Protein AF-A0ABD5XLX0-F1 (afdb_monomer_lite)

Organism: NCBI:txid3031998

Sequence (195 aa):
MTGVTGDERRRHRRTPDRSVGVSVPEDHVGAFVAQAFEDPERSTTWTEVVSEVVAAEARDAWDALSPAEQVQELLAVADDYDERAVEALEAVPLDGVEPTDEVDDLFEEATRCRRNADRIRDGVAAAYTEDRIEADRLADAVEAYGFDTGTVAEREDLVEAVTEAYDYDVRPYGGVLMEADDSDADAAAAGGDPW

Secondary structure (DSSP, 8-state):
-------------------------GGGHHHHHHHHH--TT----HHHHHHHHS-GGGHHHHHTS-HHHHHHHHHHHHHHHHHHHHHHHHTS-SS-SS--HHHHHHHHHHHHHHHHHHHHHHHHHHHHHTTSS-HHHHHHHHHHHT--HHHHHHHHHHHHHHHHHHT---PPTT---------------------

Structure (mmCIF, N/CA/C/O backbone):
data_AF-A0ABD5XLX0-F1
#
_entry.id   AF-A0ABD5XLX0-F1
#
loop_
_atom_site.group_PDB
_atom_site.id
_atom_site.type_symbol
_atom_site.label_atom_id
_atom_site.label_alt_id
_atom_site.label_comp_id
_atom_site.label_asym_id
_atom_site.label_entity_id
_atom_site.label_seq_id
_atom_site.pdbx_PDB_ins_code
_atom_site.Cartn_x
_atom_site.Cartn_y
_atom_site.Cartn_z
_atom_site.occupancy
_atom_site.B_iso_or_equiv
_atom_site.auth_seq_id
_atom_site.auth_comp_id
_atom_site.auth_asym_id
_atom_site.auth_atom_id
_atom_site.pdbx_PDB_model_num
ATOM 1 N N . MET A 1 1 ? 41.178 -52.954 -19.542 1.00 38.12 1 MET A N 1
ATOM 2 C CA . MET A 1 1 ? 41.066 -51.662 -20.248 1.00 38.12 1 MET A CA 1
ATOM 3 C C . MET A 1 1 ? 39.602 -51.258 -20.199 1.00 38.12 1 MET A C 1
ATOM 5 O O . MET A 1 1 ? 38.802 -51.979 -20.771 1.00 38.12 1 MET A O 1
ATOM 9 N N . THR A 1 2 ? 39.207 -50.483 -19.181 1.00 41.19 2 THR A N 1
ATOM 10 C CA . THR A 1 2 ? 38.916 -49.024 -19.251 1.00 41.19 2 THR A CA 1
ATOM 11 C C . THR A 1 2 ? 37.714 -48.724 -20.168 1.00 41.19 2 THR A C 1
ATOM 13 O O . THR A 1 2 ? 37.761 -49.081 -21.332 1.00 41.19 2 THR A O 1
ATOM 16 N N . GLY A 1 3 ? 36.613 -48.103 -19.733 1.00 36.41 3 GLY A N 1
ATOM 17 C CA . GLY A 1 3 ? 36.432 -47.230 -18.575 1.00 36.41 3 GLY A CA 1
ATOM 18 C C . GLY A 1 3 ? 34.987 -47.097 -18.076 1.00 36.41 3 GLY A C 1
ATOM 19 O O . GLY A 1 3 ? 34.040 -47.639 -18.636 1.00 36.41 3 GLY A O 1
ATOM 20 N N . VAL A 1 4 ? 34.904 -46.379 -16.960 1.00 45.38 4 VAL A N 1
ATOM 21 C CA . VAL A 1 4 ? 33.729 -45.954 -16.194 1.00 45.38 4 VAL A CA 1
ATOM 22 C C . VAL A 1 4 ? 33.329 -44.549 -16.643 1.00 45.38 4 VAL A C 1
ATOM 24 O O . VAL A 1 4 ? 34.210 -43.697 -16.724 1.00 45.38 4 VAL A O 1
ATOM 27 N N . THR A 1 5 ? 32.035 -44.294 -16.864 1.00 43.34 5 THR A N 1
ATOM 28 C CA . THR A 1 5 ? 31.285 -43.023 -16.633 1.00 43.34 5 THR A CA 1
ATOM 29 C C . THR A 1 5 ? 29.831 -43.293 -17.069 1.00 43.34 5 THR A C 1
ATOM 31 O O . THR A 1 5 ? 29.632 -43.865 -18.129 1.00 43.34 5 THR A O 1
ATOM 34 N N . GLY A 1 6 ? 28.748 -43.059 -16.325 1.00 36.00 6 GLY A N 1
ATOM 35 C CA . GLY A 1 6 ? 28.471 -42.103 -15.259 1.00 36.00 6 GLY A CA 1
ATOM 36 C C . GLY A 1 6 ? 27.482 -41.068 -15.803 1.00 36.00 6 GLY A C 1
ATOM 37 O O . GLY A 1 6 ? 27.929 -40.192 -16.523 1.00 36.00 6 GLY A O 1
ATOM 38 N N . ASP A 1 7 ? 26.182 -41.183 -15.495 1.00 39.00 7 ASP A N 1
ATOM 39 C CA . ASP A 1 7 ? 25.232 -40.050 -15.475 1.00 39.00 7 ASP A CA 1
ATOM 40 C C . ASP A 1 7 ? 23.924 -40.469 -14.763 1.00 39.00 7 ASP A C 1
ATOM 42 O O . ASP A 1 7 ? 22.896 -40.768 -15.367 1.00 39.00 7 ASP A O 1
ATOM 46 N N . GLU A 1 8 ? 23.974 -40.534 -13.431 1.00 42.19 8 GLU A N 1
ATOM 47 C CA . GLU A 1 8 ? 22.783 -40.399 -12.590 1.00 42.19 8 GLU A CA 1
ATOM 48 C C . GLU A 1 8 ? 22.431 -38.908 -12.515 1.00 42.19 8 GLU A C 1
ATOM 50 O O . GLU A 1 8 ? 22.803 -38.208 -11.567 1.00 42.19 8 GLU A O 1
ATOM 55 N N . ARG A 1 9 ? 21.700 -38.384 -13.505 1.00 46.56 9 ARG A N 1
ATOM 56 C CA . ARG A 1 9 ? 21.052 -37.074 -13.359 1.00 46.56 9 ARG A CA 1
ATOM 57 C C . ARG A 1 9 ? 19.797 -37.199 -12.515 1.00 46.56 9 ARG A C 1
ATOM 59 O O . ARG A 1 9 ? 18.676 -37.396 -12.980 1.00 46.56 9 ARG A O 1
ATOM 66 N N . ARG A 1 10 ? 20.072 -37.093 -11.216 1.00 45.12 10 ARG A N 1
ATOM 67 C CA . ARG A 1 10 ? 19.270 -36.468 -10.164 1.00 45.12 10 ARG A CA 1
ATOM 68 C C . ARG A 1 10 ? 18.079 -35.696 -10.731 1.00 45.12 10 ARG A C 1
ATOM 70 O O . ARG A 1 10 ? 18.198 -34.553 -11.159 1.00 45.12 10 ARG A O 1
ATOM 77 N N . ARG A 1 11 ? 16.902 -36.313 -10.643 1.00 45.34 11 ARG A N 1
ATOM 78 C CA . ARG A 1 11 ? 15.653 -35.563 -10.572 1.00 45.34 11 ARG A CA 1
ATOM 79 C C . ARG A 1 11 ? 15.753 -34.698 -9.321 1.00 45.34 11 ARG A C 1
ATOM 81 O O . ARG A 1 11 ? 15.687 -35.226 -8.210 1.00 45.34 11 ARG A O 1
ATOM 88 N N . HIS A 1 12 ? 15.954 -33.394 -9.495 1.00 42.25 12 HIS A N 1
ATOM 89 C CA . HIS A 1 12 ? 15.687 -32.422 -8.447 1.00 42.25 12 HIS A CA 1
ATOM 90 C C . HIS A 1 12 ? 14.201 -32.512 -8.114 1.00 42.25 12 HIS A C 1
ATOM 92 O O . HIS A 1 12 ? 13.343 -31.877 -8.720 1.00 42.25 12 HIS A O 1
ATOM 98 N N . ARG A 1 13 ? 13.898 -33.372 -7.144 1.00 44.97 13 ARG A N 1
ATOM 99 C CA . ARG A 1 13 ? 12.720 -33.243 -6.309 1.00 44.97 13 ARG A CA 1
ATOM 100 C C . ARG A 1 13 ? 12.861 -31.875 -5.650 1.00 44.97 13 ARG A C 1
ATOM 102 O O . ARG A 1 13 ? 13.655 -31.751 -4.723 1.00 44.97 13 ARG A O 1
ATOM 109 N N . ARG A 1 14 ? 12.156 -30.864 -6.172 1.00 41.81 14 ARG A N 1
ATOM 110 C CA . ARG A 1 14 ? 11.884 -29.634 -5.426 1.00 41.81 14 ARG A CA 1
ATOM 111 C C . ARG A 1 14 ? 11.262 -30.094 -4.113 1.00 41.81 14 ARG A C 1
ATOM 113 O O . ARG A 1 14 ? 10.157 -30.637 -4.093 1.00 41.81 14 ARG A O 1
ATOM 120 N N . THR A 1 15 ? 12.039 -30.041 -3.041 1.00 44.16 15 THR A N 1
ATOM 121 C CA . THR A 1 15 ? 11.485 -30.065 -1.696 1.00 44.16 15 THR A CA 1
ATOM 122 C C . THR A 1 15 ? 10.537 -28.876 -1.624 1.00 44.16 15 THR A C 1
ATOM 124 O O . THR A 1 15 ? 10.972 -27.787 -1.993 1.00 44.16 15 THR A O 1
ATOM 127 N N . PRO A 1 16 ? 9.260 -29.065 -1.246 1.00 45.75 16 PRO A N 1
ATOM 128 C CA . PRO A 1 16 ? 8.419 -27.924 -0.942 1.00 45.75 16 PRO A CA 1
ATOM 129 C C . PRO A 1 16 ? 9.150 -27.146 0.141 1.00 45.75 16 PRO A C 1
ATOM 131 O O . PRO A 1 16 ? 9.580 -27.736 1.142 1.00 45.75 16 PRO A O 1
ATOM 134 N N . ASP A 1 17 ? 9.365 -25.868 -0.132 1.00 43.00 17 ASP A N 1
ATOM 135 C CA . ASP A 1 17 ? 9.805 -24.919 0.865 1.00 43.00 17 ASP A CA 1
ATOM 136 C C . ASP A 1 17 ? 8.869 -25.100 2.061 1.00 43.00 17 ASP A C 1
ATOM 138 O O . ASP A 1 17 ? 7.646 -24.989 1.940 1.00 43.00 17 ASP A O 1
ATOM 142 N N . ARG A 1 18 ? 9.407 -25.577 3.185 1.00 35.31 18 ARG A N 1
ATOM 143 C CA . ARG A 1 18 ? 8.626 -25.616 4.413 1.00 35.31 18 ARG A CA 1
ATOM 144 C C . ARG A 1 18 ? 8.602 -24.176 4.873 1.00 35.31 18 ARG A C 1
ATOM 146 O O . ARG A 1 18 ? 9.464 -23.792 5.656 1.00 35.31 18 ARG A O 1
ATOM 153 N N . SER A 1 19 ? 7.615 -23.424 4.400 1.00 41.16 19 SER A N 1
ATOM 154 C CA . SER A 1 19 ? 7.186 -22.190 5.033 1.00 41.16 19 SER A CA 1
ATOM 155 C C . SER A 1 19 ? 6.930 -22.548 6.494 1.00 41.16 19 SER A C 1
ATOM 157 O O . SER A 1 19 ? 5.942 -23.206 6.831 1.00 41.16 19 SER A O 1
ATOM 159 N N . VAL A 1 20 ? 7.883 -22.233 7.368 1.00 42.38 20 VAL A N 1
ATOM 160 C CA . VAL A 1 20 ? 7.680 -22.299 8.812 1.00 42.38 20 VAL A CA 1
ATOM 161 C C . VAL A 1 20 ? 6.798 -21.099 9.117 1.00 42.38 20 VAL A C 1
ATOM 163 O O . VAL A 1 20 ? 7.276 -20.051 9.530 1.00 42.38 20 VAL A O 1
ATOM 166 N N . GLY A 1 21 ? 5.510 -21.231 8.797 1.00 41.59 21 GLY A N 1
ATOM 167 C CA . 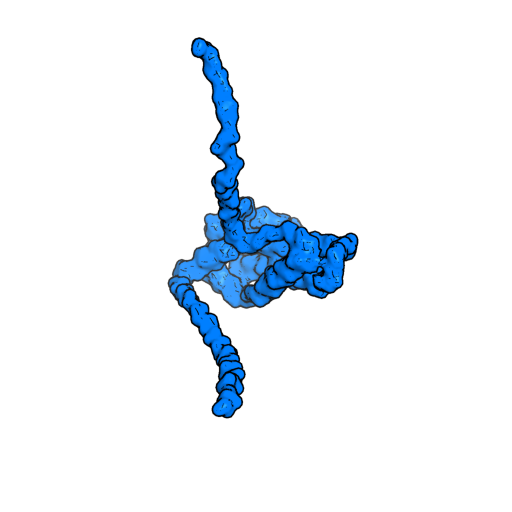GLY A 1 21 ? 4.499 -20.255 9.154 1.00 41.59 21 GLY A CA 1
ATOM 168 C C . GLY A 1 21 ? 4.433 -20.231 10.668 1.00 41.59 21 GLY A C 1
ATOM 169 O O . GLY A 1 21 ? 3.877 -21.140 11.285 1.00 41.59 21 GLY A O 1
ATOM 170 N N . VAL A 1 22 ? 5.077 -19.237 11.273 1.00 45.38 22 VAL A N 1
ATOM 171 C CA . VAL A 1 22 ? 4.832 -18.892 12.667 1.00 45.38 22 VAL A CA 1
ATOM 172 C C . VAL A 1 22 ? 3.354 -18.526 12.729 1.00 45.38 22 VAL A C 1
ATOM 174 O O . VAL A 1 22 ? 2.939 -17.539 12.134 1.00 45.38 22 VAL A O 1
ATOM 177 N N . SER A 1 23 ? 2.541 -19.367 13.367 1.00 54.84 23 SER A N 1
ATOM 178 C CA . SER A 1 23 ? 1.132 -19.052 13.584 1.00 54.84 23 SER A CA 1
ATOM 179 C C . SER A 1 23 ? 1.067 -17.861 14.535 1.00 54.84 23 SER A C 1
ATOM 181 O O . SER A 1 23 ? 1.349 -18.003 15.726 1.00 54.84 23 SER A O 1
ATOM 183 N N . VAL A 1 24 ? 0.773 -16.681 13.990 1.00 56.88 24 VAL A N 1
ATOM 184 C CA . VAL A 1 24 ? 0.504 -15.475 14.774 1.00 56.88 24 VAL A CA 1
ATOM 185 C C . VAL A 1 24 ? -0.748 -15.756 15.614 1.00 56.88 24 VAL A C 1
ATOM 187 O O . VAL A 1 24 ? -1.736 -16.238 15.056 1.00 56.88 24 VAL A O 1
ATOM 190 N N . PRO A 1 25 ? -0.719 -15.549 16.945 1.00 67.56 25 PRO A N 1
ATOM 191 C CA . PRO A 1 25 ? -1.918 -15.673 17.770 1.00 67.56 25 PRO A CA 1
ATOM 192 C C . PRO A 1 25 ? -3.042 -14.798 17.210 1.00 67.56 25 PRO A C 1
ATOM 194 O O . PRO A 1 25 ? -2.766 -13.676 16.799 1.00 67.56 25 PRO A O 1
ATOM 197 N N . GLU A 1 26 ? -4.282 -15.292 17.220 1.00 61.62 26 GLU A N 1
ATOM 198 C CA . GLU A 1 26 ? -5.443 -14.608 16.621 1.00 61.62 26 GLU A CA 1
ATOM 199 C C . GLU A 1 26 ? -5.581 -13.165 17.146 1.00 61.62 26 GLU A C 1
ATOM 201 O O . GLU A 1 26 ? -5.707 -12.239 16.354 1.00 61.62 26 GLU A O 1
ATOM 206 N N . ASP A 1 27 ? -5.351 -12.954 18.450 1.00 62.78 27 ASP A N 1
ATOM 207 C CA . ASP A 1 27 ? -5.376 -11.630 19.099 1.00 62.78 27 ASP A CA 1
ATOM 208 C C . ASP A 1 27 ? -4.253 -10.660 18.641 1.00 62.78 27 ASP A C 1
ATOM 210 O O . ASP A 1 27 ? -4.193 -9.516 19.086 1.00 62.78 27 ASP A O 1
ATOM 214 N N . HIS A 1 28 ? -3.288 -11.121 17.837 1.00 75.00 28 HIS A N 1
ATOM 215 C CA . HIS A 1 28 ? -2.118 -10.349 17.382 1.00 75.00 28 HIS A CA 1
ATOM 216 C C . HIS A 1 28 ? -2.055 -10.198 15.854 1.00 75.00 28 HIS A C 1
ATOM 218 O O . HIS A 1 28 ? -1.126 -9.564 15.347 1.00 75.00 28 HIS A O 1
ATOM 224 N N . VAL A 1 29 ? -3.022 -10.748 15.110 1.00 77.00 29 VAL A N 1
ATOM 225 C CA . VAL A 1 29 ? -3.023 -10.706 13.637 1.00 77.00 29 VAL A CA 1
ATOM 226 C C . VAL A 1 29 ? -3.107 -9.267 13.134 1.00 77.00 29 VAL A C 1
ATOM 228 O O . VAL A 1 29 ? -2.326 -8.889 12.269 1.00 77.00 29 VAL A O 1
ATOM 231 N N . GLY A 1 30 ? -3.959 -8.428 13.729 1.00 70.75 30 GLY A N 1
ATOM 232 C CA . GLY A 1 30 ? -4.065 -7.018 13.338 1.00 70.75 30 GLY A CA 1
ATOM 233 C C . GLY A 1 30 ? -2.772 -6.224 13.533 1.00 70.75 30 GLY A C 1
ATOM 234 O O . GLY A 1 30 ? -2.375 -5.471 12.652 1.00 70.75 30 GLY A O 1
ATOM 235 N N . ALA A 1 31 ? -2.067 -6.443 14.648 1.00 76.81 31 ALA A N 1
ATOM 236 C CA . ALA A 1 31 ? -0.775 -5.804 14.900 1.00 76.81 31 ALA A CA 1
ATOM 237 C C . ALA A 1 31 ? 0.296 -6.256 13.893 1.00 76.81 31 ALA A C 1
ATOM 239 O O . ALA A 1 31 ? 1.100 -5.447 13.437 1.00 76.81 31 ALA A O 1
ATOM 240 N N . PHE A 1 32 ? 0.286 -7.538 13.521 1.00 80.75 32 PHE A N 1
ATOM 241 C CA . PHE A 1 32 ? 1.173 -8.074 12.491 1.00 80.75 32 PHE A CA 1
ATOM 242 C C . PHE A 1 32 ? 0.866 -7.492 11.104 1.00 80.75 32 PHE A C 1
ATOM 244 O O . PHE A 1 32 ? 1.789 -7.144 10.375 1.00 80.75 32 PHE A O 1
ATOM 251 N N . VAL A 1 33 ? -0.413 -7.348 10.748 1.00 79.62 33 VAL A N 1
ATOM 252 C CA . VAL A 1 33 ? -0.833 -6.741 9.475 1.00 79.62 33 VAL A CA 1
ATOM 253 C C . VAL A 1 33 ? -0.432 -5.271 9.406 1.00 79.62 33 VAL A C 1
ATOM 255 O O . VAL A 1 33 ? 0.146 -4.852 8.409 1.00 79.62 33 VAL A O 1
ATOM 258 N N . ALA A 1 34 ? -0.669 -4.505 10.474 1.00 80.38 34 ALA A N 1
ATOM 259 C CA . ALA A 1 34 ? -0.220 -3.118 10.546 1.00 80.38 34 ALA A CA 1
ATOM 260 C C . ALA A 1 34 ? 1.300 -3.024 10.353 1.00 80.38 34 ALA A C 1
ATOM 262 O O . ALA A 1 34 ? 1.762 -2.250 9.527 1.00 80.38 34 ALA A O 1
ATOM 263 N N . GLN A 1 35 ? 2.070 -3.883 11.023 1.00 80.44 35 GLN A N 1
ATOM 264 C CA . GLN A 1 35 ? 3.522 -3.924 10.857 1.00 80.44 35 GLN A CA 1
ATOM 265 C C . GLN A 1 35 ? 3.962 -4.321 9.435 1.00 80.44 35 GLN A C 1
ATOM 267 O O . GLN A 1 35 ? 4.996 -3.863 8.966 1.00 80.44 35 GLN A O 1
ATOM 272 N N . ALA A 1 36 ? 3.212 -5.181 8.742 1.00 81.00 36 ALA A N 1
ATOM 273 C CA . ALA A 1 36 ? 3.525 -5.572 7.366 1.00 81.00 36 ALA A CA 1
ATOM 274 C C . ALA A 1 36 ? 3.299 -4.435 6.353 1.00 81.00 36 ALA A C 1
ATOM 276 O O . ALA A 1 36 ? 3.920 -4.424 5.287 1.00 81.00 36 ALA A O 1
ATOM 277 N N . PHE A 1 37 ? 2.398 -3.510 6.683 1.00 81.81 37 PHE A N 1
ATOM 278 C CA . PHE A 1 37 ? 2.073 -2.335 5.881 1.00 81.81 37 PHE A CA 1
ATOM 279 C C . PHE A 1 37 ? 2.871 -1.084 6.263 1.00 81.81 37 PHE A C 1
ATOM 281 O O . PHE A 1 37 ? 2.994 -0.187 5.435 1.00 81.81 37 PHE A O 1
ATOM 288 N N . GLU A 1 38 ? 3.385 -1.018 7.491 1.00 79.75 38 GLU A N 1
ATOM 289 C CA . GLU A 1 38 ? 4.188 0.098 7.986 1.00 79.75 38 GLU A CA 1
ATOM 290 C C . GLU A 1 38 ? 5.497 0.228 7.198 1.00 79.75 38 GLU A C 1
ATOM 292 O O . GLU A 1 38 ? 6.278 -0.723 7.080 1.00 79.75 38 GLU A O 1
ATOM 297 N N . ASP A 1 39 ? 5.767 1.439 6.715 1.00 80.50 39 ASP A N 1
ATOM 298 C CA . ASP A 1 39 ? 7.087 1.839 6.243 1.00 80.50 39 ASP A CA 1
ATOM 299 C C . ASP A 1 39 ? 7.779 2.648 7.357 1.00 80.50 39 ASP A C 1
ATOM 301 O O . ASP A 1 39 ? 7.466 3.825 7.549 1.00 80.50 39 ASP A O 1
ATOM 305 N N . PRO A 1 40 ? 8.748 2.065 8.091 1.00 70.44 40 PRO A N 1
ATOM 306 C CA . PRO A 1 40 ? 9.373 2.721 9.240 1.00 70.44 40 PRO A CA 1
ATOM 307 C C . PRO A 1 40 ? 10.201 3.959 8.866 1.00 70.44 40 PRO A C 1
ATOM 309 O O . PRO A 1 40 ? 10.577 4.738 9.746 1.00 70.44 40 PRO A O 1
ATOM 312 N N . GLU A 1 41 ? 10.526 4.152 7.584 1.00 70.56 41 GLU A N 1
ATOM 313 C CA . GLU A 1 41 ? 11.214 5.353 7.104 1.00 70.56 41 GLU A CA 1
ATOM 314 C C . GLU A 1 41 ? 10.239 6.501 6.795 1.00 70.56 41 GLU A C 1
ATOM 316 O O . GLU A 1 41 ? 10.670 7.637 6.550 1.00 70.56 41 GLU A O 1
ATOM 321 N N . ARG A 1 42 ? 8.929 6.229 6.798 1.00 73.06 42 ARG A N 1
ATOM 322 C CA . ARG A 1 42 ? 7.875 7.197 6.507 1.00 73.06 42 ARG A CA 1
ATOM 323 C C . ARG A 1 42 ? 7.066 7.531 7.752 1.00 73.06 42 ARG A C 1
ATOM 325 O O . ARG A 1 42 ? 6.887 6.752 8.673 1.00 73.06 42 ARG A O 1
ATOM 332 N N . SER A 1 43 ? 6.581 8.767 7.776 1.00 78.81 43 SER A N 1
ATOM 333 C CA . SER A 1 43 ? 5.662 9.258 8.799 1.00 78.81 43 SER A CA 1
ATOM 334 C C . SER A 1 43 ? 4.329 9.601 8.145 1.00 78.81 43 SER A C 1
ATOM 336 O O . SER A 1 43 ? 3.934 10.768 8.124 1.00 78.81 43 SER A O 1
ATOM 338 N N . THR A 1 44 ? 3.693 8.615 7.514 1.00 89.50 44 THR A N 1
ATOM 339 C CA . THR A 1 44 ? 2.382 8.806 6.889 1.00 89.50 44 THR A CA 1
ATOM 340 C C . THR A 1 44 ? 1.299 8.691 7.952 1.00 89.50 44 THR A C 1
ATOM 342 O O . THR A 1 44 ? 1.290 7.752 8.740 1.00 89.50 44 THR A O 1
ATOM 345 N N . THR A 1 45 ? 0.372 9.643 7.984 1.00 92.75 45 THR A N 1
ATOM 346 C CA . THR A 1 45 ? -0.803 9.563 8.862 1.00 92.75 45 THR A CA 1
ATOM 347 C C . THR A 1 45 ? -2.031 9.091 8.096 1.00 92.75 45 THR A C 1
ATOM 349 O O . THR A 1 45 ? -2.162 9.321 6.887 1.00 92.75 45 THR A O 1
ATOM 352 N N . TRP A 1 46 ? -2.997 8.519 8.818 1.00 94.44 46 TRP A N 1
ATOM 353 C CA . TRP A 1 46 ? -4.292 8.150 8.235 1.00 94.44 46 TRP A CA 1
ATOM 354 C C . TRP A 1 46 ? -4.952 9.345 7.538 1.00 94.44 46 TRP A C 1
ATOM 356 O O . TRP A 1 46 ? -5.469 9.244 6.428 1.00 94.44 46 TRP A O 1
ATOM 366 N N . THR A 1 47 ? -4.911 10.512 8.189 1.00 93.88 47 THR A N 1
ATOM 367 C CA . THR A 1 47 ? -5.574 11.727 7.694 1.00 93.88 47 THR A CA 1
ATOM 368 C C . THR A 1 47 ? -4.939 12.250 6.408 1.00 93.88 47 THR A C 1
ATOM 370 O O . THR A 1 47 ? -5.662 12.744 5.541 1.00 93.88 47 THR A O 1
ATOM 373 N N . GLU A 1 48 ? -3.617 12.146 6.265 1.00 94.12 48 GLU A N 1
ATOM 374 C CA . GLU A 1 48 ? -2.911 12.550 5.045 1.00 94.12 48 GLU A CA 1
ATOM 375 C C . GLU A 1 48 ? -3.311 11.676 3.858 1.00 94.12 48 GLU A C 1
ATOM 377 O O . GLU A 1 48 ? -3.801 12.213 2.867 1.00 94.12 48 GLU A O 1
ATOM 382 N N . VAL A 1 49 ? -3.206 10.348 3.986 1.00 95.38 49 VAL A N 1
ATOM 383 C CA . VAL A 1 49 ? -3.584 9.403 2.914 1.00 95.38 49 VAL A CA 1
ATOM 384 C C . VAL A 1 49 ? -5.027 9.601 2.501 1.00 95.38 49 VAL A C 1
ATOM 386 O O . VAL A 1 49 ? -5.352 9.720 1.324 1.00 95.38 49 VAL A O 1
ATOM 389 N N . VAL A 1 50 ? -5.907 9.713 3.484 1.00 94.69 50 VAL A N 1
ATOM 390 C CA . VAL A 1 50 ? -7.324 9.887 3.231 1.00 94.69 50 VAL A CA 1
ATOM 391 C C . VAL A 1 50 ? -7.626 11.246 2.575 1.00 94.69 50 VAL A C 1
ATOM 393 O O . VAL A 1 50 ? -8.563 11.331 1.790 1.00 94.69 50 VAL A O 1
ATOM 396 N N . SER A 1 51 ? -6.852 12.302 2.842 1.00 93.75 51 SER A N 1
ATOM 397 C CA . SER A 1 51 ? -7.006 13.595 2.149 1.00 93.75 51 SER A CA 1
ATOM 398 C C . SER A 1 51 ? -6.478 13.568 0.712 1.00 93.75 51 SER A C 1
ATOM 400 O O . SER A 1 51 ? -6.932 14.351 -0.120 1.00 93.75 51 SER A O 1
ATOM 402 N N . GLU A 1 52 ? -5.513 12.697 0.426 1.00 93.81 52 GLU A N 1
ATOM 403 C CA . GLU A 1 52 ? -4.945 12.508 -0.911 1.00 93.81 52 GLU A CA 1
ATOM 404 C C . GLU A 1 52 ? -5.829 11.624 -1.794 1.00 93.81 52 GLU A C 1
ATOM 406 O O . GLU A 1 52 ? -6.007 11.920 -2.975 1.00 93.81 52 GLU A O 1
ATOM 411 N N . VAL A 1 53 ? -6.395 10.558 -1.225 1.00 95.06 53 VAL A N 1
ATOM 412 C CA . VAL A 1 53 ? -7.216 9.581 -1.954 1.00 95.06 53 VAL A CA 1
ATOM 413 C C . VAL A 1 53 ? -8.668 10.042 -2.077 1.00 95.06 53 VAL A C 1
ATOM 415 O O . VAL A 1 53 ? -9.283 9.902 -3.134 1.00 95.06 53 VAL A O 1
ATOM 418 N N . VAL A 1 54 ? -9.238 10.603 -1.008 1.00 95.31 54 VAL A N 1
ATOM 419 C CA . VAL A 1 54 ? -10.664 10.939 -0.958 1.00 95.31 54 VAL A CA 1
ATOM 420 C C . VAL A 1 54 ? -10.863 12.407 -1.301 1.00 95.31 54 VAL A C 1
ATOM 422 O O . VAL A 1 54 ? -10.547 13.302 -0.515 1.00 95.31 54 VAL A O 1
ATOM 425 N N . ALA A 1 55 ? -11.464 12.655 -2.463 1.00 94.12 55 ALA A N 1
ATOM 426 C CA . ALA A 1 55 ? -11.828 13.998 -2.894 1.00 94.12 55 ALA A CA 1
ATOM 427 C C . ALA A 1 55 ? -12.764 14.689 -1.881 1.00 94.12 55 ALA A C 1
ATOM 429 O O . ALA A 1 55 ? -13.595 14.050 -1.228 1.00 94.12 55 ALA A O 1
ATOM 430 N N . ALA A 1 56 ? -12.660 16.015 -1.765 1.00 93.19 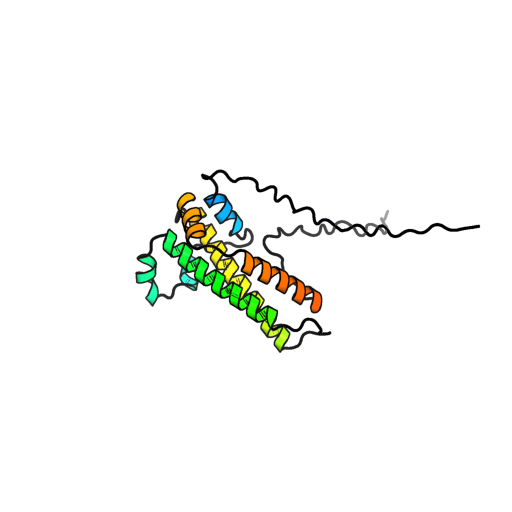56 ALA A N 1
ATOM 431 C CA . ALA A 1 56 ? -13.398 16.789 -0.764 1.00 93.19 56 ALA A CA 1
ATOM 432 C C . ALA A 1 56 ? -14.925 16.628 -0.892 1.00 93.19 56 ALA A C 1
ATOM 434 O O . ALA A 1 56 ? -15.636 16.595 0.109 1.00 93.19 56 ALA A O 1
ATOM 435 N N . GLU A 1 57 ? -15.434 16.485 -2.114 1.00 93.19 57 GLU A N 1
ATOM 436 C CA . GLU A 1 57 ? -16.845 16.239 -2.418 1.00 93.19 57 GLU A CA 1
ATOM 437 C C . GLU A 1 57 ? -17.332 14.830 -2.045 1.00 93.19 57 GLU A C 1
ATOM 439 O O . GLU A 1 57 ? -18.535 14.627 -1.886 1.00 93.19 57 GLU A O 1
ATOM 444 N N . ALA A 1 58 ? -16.422 13.865 -1.888 1.00 95.31 58 ALA A N 1
ATOM 445 C CA . ALA A 1 58 ? -16.731 12.491 -1.498 1.00 95.31 58 ALA A CA 1
ATOM 446 C C . ALA A 1 58 ? -16.640 12.275 0.024 1.00 95.31 58 ALA A C 1
ATOM 448 O O . ALA A 1 58 ? -16.932 11.182 0.510 1.00 95.31 58 ALA A O 1
ATOM 449 N N . ARG A 1 59 ? -16.270 13.314 0.789 1.00 94.56 59 ARG A N 1
ATOM 450 C CA . ARG A 1 59 ? -16.005 13.220 2.229 1.00 94.56 59 ARG A CA 1
ATOM 451 C C . ARG A 1 59 ? -17.195 12.724 3.040 1.00 94.56 59 ARG A C 1
ATOM 453 O O . ARG A 1 59 ? -17.028 11.856 3.884 1.00 94.56 59 ARG A O 1
ATOM 460 N N . ASP A 1 60 ? -18.390 13.221 2.740 1.00 95.88 60 ASP A N 1
ATOM 461 C CA . ASP A 1 60 ? -19.603 12.815 3.454 1.00 95.88 60 ASP A CA 1
ATOM 462 C C . ASP A 1 60 ? -19.934 11.330 3.224 1.00 95.88 60 ASP A C 1
ATOM 464 O O . ASP A 1 60 ? -20.421 10.654 4.127 1.00 95.88 60 ASP A O 1
ATOM 468 N N . ALA A 1 61 ? -19.669 10.813 2.017 1.00 96.62 61 ALA A N 1
ATOM 469 C CA . ALA A 1 61 ? -19.864 9.400 1.701 1.00 96.62 61 ALA A CA 1
ATOM 470 C C . ALA A 1 61 ? -18.807 8.531 2.394 1.00 96.62 61 ALA A C 1
ATOM 472 O O . ALA A 1 61 ? -19.145 7.501 2.969 1.00 96.62 61 ALA A O 1
ATOM 473 N N . TRP A 1 62 ? -17.554 8.986 2.395 1.00 96.81 62 TRP A N 1
ATOM 474 C CA . TRP A 1 62 ? -16.454 8.348 3.109 1.00 96.81 62 TRP A CA 1
ATOM 475 C C . TRP A 1 62 ? -16.708 8.256 4.618 1.00 96.81 62 TRP A C 1
ATOM 477 O O . TRP A 1 62 ? -16.570 7.189 5.211 1.00 96.81 62 TRP A O 1
ATOM 487 N N . ASP A 1 63 ? -17.131 9.354 5.246 1.00 96.00 63 ASP A N 1
ATOM 488 C CA . ASP A 1 63 ? -17.395 9.413 6.688 1.00 96.00 63 ASP A CA 1
ATOM 489 C C . ASP A 1 63 ? -18.629 8.579 7.100 1.00 96.00 63 ASP A C 1
ATOM 491 O O . ASP A 1 63 ? -18.816 8.297 8.284 1.00 96.00 63 ASP A O 1
ATOM 495 N N . ALA A 1 64 ? -19.468 8.167 6.140 1.00 97.44 64 ALA A N 1
ATOM 496 C CA . ALA A 1 64 ? -20.591 7.259 6.371 1.00 97.44 64 ALA A CA 1
ATOM 497 C C . ALA A 1 64 ? -20.188 5.772 6.392 1.00 97.44 64 ALA A C 1
ATOM 499 O O . ALA A 1 64 ? -20.973 4.947 6.868 1.00 97.44 64 ALA A O 1
ATOM 500 N N . LEU A 1 65 ? -18.996 5.434 5.891 1.00 97.75 65 LEU A N 1
ATOM 501 C CA . LEU A 1 65 ? -18.444 4.083 5.938 1.00 97.75 65 LEU A CA 1
ATOM 502 C C . LEU A 1 65 ? -17.996 3.726 7.359 1.00 97.75 65 LEU A C 1
ATOM 504 O O . LEU A 1 65 ? -17.530 4.572 8.128 1.00 97.75 65 LEU A O 1
ATOM 508 N N . SER A 1 66 ? -18.090 2.446 7.708 1.00 97.00 66 SER A N 1
ATOM 509 C CA . SER A 1 66 ? -17.423 1.928 8.900 1.00 97.00 66 SER A CA 1
ATOM 510 C C . SER A 1 66 ? -15.895 1.958 8.728 1.00 97.00 66 SER A C 1
ATOM 512 O O . SER A 1 66 ? -15.404 1.904 7.601 1.00 97.00 66 SER A O 1
ATOM 514 N N . PRO A 1 67 ? -15.106 1.970 9.821 1.00 96.19 67 PRO A N 1
ATOM 515 C CA . PRO A 1 67 ? -13.644 1.924 9.720 1.00 96.19 67 PRO A CA 1
ATOM 516 C C . PRO A 1 67 ? -13.116 0.736 8.901 1.00 96.19 67 PRO A C 1
ATOM 518 O O . PRO A 1 67 ? -12.146 0.876 8.167 1.00 96.19 67 PRO A O 1
ATOM 521 N N . ALA A 1 68 ? -13.777 -0.423 8.987 1.00 96.06 68 ALA A N 1
ATOM 522 C CA . ALA A 1 68 ? -13.411 -1.602 8.206 1.00 96.06 68 ALA A CA 1
ATOM 523 C C . ALA A 1 68 ? -13.689 -1.416 6.705 1.00 96.06 68 ALA A C 1
ATOM 525 O O . ALA A 1 68 ? -12.885 -1.839 5.884 1.00 96.06 68 ALA A O 1
ATOM 526 N N . GLU A 1 69 ? -14.806 -0.783 6.336 1.00 97.62 69 GLU A N 1
ATOM 527 C CA . GLU A 1 69 ? -15.105 -0.447 4.935 1.00 97.62 69 GLU A CA 1
ATOM 528 C C . GLU A 1 69 ? -14.129 0.611 4.405 1.00 97.62 69 GLU A C 1
ATOM 530 O O . GLU A 1 69 ? -13.634 0.476 3.296 1.00 97.62 69 GLU A O 1
ATOM 535 N N . GLN A 1 70 ? -13.766 1.612 5.212 1.00 97.81 70 GLN A N 1
ATOM 536 C CA . GLN A 1 70 ? -12.750 2.605 4.841 1.00 97.81 70 GLN A CA 1
ATOM 537 C C . GLN A 1 70 ? -11.394 1.957 4.530 1.00 97.81 70 GLN A C 1
ATOM 539 O O . GLN A 1 70 ? -10.753 2.306 3.542 1.00 97.81 70 GLN A O 1
ATOM 544 N N . VAL A 1 71 ? -10.956 0.993 5.346 1.00 97.06 71 VAL A N 1
ATOM 545 C CA . VAL A 1 71 ? -9.729 0.233 5.062 1.00 97.06 71 VAL A CA 1
ATOM 546 C C . VAL A 1 71 ? -9.848 -0.529 3.742 1.00 97.06 71 VAL A C 1
ATOM 548 O O . VAL A 1 71 ? -8.934 -0.449 2.930 1.00 97.06 71 VAL A O 1
ATOM 551 N N . GLN A 1 72 ? -10.968 -1.213 3.497 1.00 97.44 72 GLN A N 1
ATOM 552 C CA . GLN A 1 72 ? -11.192 -1.954 2.249 1.00 97.44 72 GLN A CA 1
ATOM 553 C C . GLN A 1 72 ? -11.128 -1.044 1.015 1.00 97.44 72 GLN A C 1
ATOM 555 O O . GLN A 1 72 ? -10.466 -1.387 0.042 1.00 97.44 72 GLN A O 1
ATOM 560 N N . GLU A 1 73 ? -11.748 0.136 1.068 1.00 97.75 73 GLU A N 1
ATOM 561 C CA . GLU A 1 73 ? -11.695 1.111 -0.029 1.00 97.75 73 GLU A CA 1
ATOM 562 C C . GLU A 1 73 ? -10.263 1.607 -0.292 1.00 97.75 73 GLU A C 1
ATOM 564 O O . GLU A 1 73 ? -9.864 1.762 -1.443 1.00 97.75 73 GLU A O 1
ATOM 569 N N . LEU A 1 74 ? -9.452 1.826 0.749 1.00 97.19 74 LEU A N 1
ATOM 570 C CA . LEU A 1 74 ? -8.042 2.191 0.559 1.00 97.19 74 LEU A CA 1
ATOM 571 C C . LEU A 1 74 ? -7.218 1.045 -0.023 1.00 97.19 74 LEU A C 1
ATOM 573 O O . LEU A 1 74 ? -6.379 1.294 -0.884 1.00 97.19 74 LEU A O 1
ATOM 577 N N . LEU A 1 75 ? -7.454 -0.192 0.415 1.00 96.69 75 LEU A N 1
ATOM 578 C CA . LEU A 1 75 ? -6.776 -1.357 -0.151 1.00 96.69 75 LEU A CA 1
ATOM 579 C C . LEU A 1 75 ? -7.131 -1.544 -1.629 1.00 96.69 75 LEU A C 1
ATOM 581 O O . LEU A 1 75 ? -6.227 -1.790 -2.418 1.00 96.69 75 LEU A O 1
ATOM 585 N N . ALA A 1 76 ? -8.386 -1.302 -2.018 1.00 96.81 76 ALA A N 1
ATOM 586 C CA . ALA A 1 76 ? -8.794 -1.283 -3.423 1.00 96.81 76 ALA A CA 1
ATOM 587 C C . ALA A 1 76 ? -8.001 -0.262 -4.247 1.00 96.81 76 ALA A C 1
ATOM 589 O O . ALA A 1 76 ? -7.485 -0.581 -5.313 1.00 96.81 76 ALA A O 1
ATOM 590 N N . VAL A 1 77 ? -7.827 0.956 -3.729 1.00 97.44 77 VAL A N 1
ATOM 591 C CA . VAL A 1 77 ? -7.020 1.978 -4.416 1.00 97.44 77 VAL A CA 1
ATOM 592 C C . VAL A 1 77 ? -5.538 1.588 -4.474 1.00 97.44 77 VAL A C 1
ATOM 594 O O . VAL A 1 77 ? -4.866 1.890 -5.460 1.00 97.44 77 VAL A O 1
ATOM 597 N N . ALA A 1 78 ? -4.999 0.950 -3.433 1.00 96.31 78 ALA A N 1
ATOM 598 C CA . ALA A 1 78 ? -3.619 0.468 -3.440 1.00 96.31 78 ALA A CA 1
ATOM 599 C C . ALA A 1 78 ? -3.409 -0.640 -4.485 1.00 96.31 78 ALA A C 1
ATOM 601 O O . ALA A 1 78 ? -2.407 -0.608 -5.197 1.00 96.31 78 ALA A O 1
ATOM 602 N N . ASP A 1 79 ? -4.362 -1.560 -4.619 1.00 96.25 79 ASP A N 1
ATOM 603 C CA . ASP A 1 79 ? -4.311 -2.630 -5.615 1.00 96.25 79 ASP A CA 1
ATOM 604 C C . ASP A 1 79 ? -4.422 -2.082 -7.044 1.00 96.25 79 ASP A C 1
ATOM 606 O O . ASP A 1 79 ? -3.622 -2.465 -7.893 1.00 96.25 79 ASP A O 1
ATOM 610 N N . ASP A 1 80 ? -5.288 -1.091 -7.293 1.00 97.19 80 ASP A N 1
ATOM 611 C CA . ASP A 1 80 ? -5.350 -0.389 -8.587 1.00 97.19 80 ASP A CA 1
ATOM 612 C C . ASP A 1 80 ? -3.983 0.211 -8.982 1.00 97.19 80 ASP A C 1
ATOM 614 O O . ASP A 1 80 ? -3.607 0.246 -10.158 1.00 97.19 80 ASP A O 1
ATOM 618 N N . TYR A 1 81 ? -3.221 0.726 -8.011 1.00 97.44 81 TYR A N 1
ATOM 619 C CA . TYR A 1 81 ? -1.865 1.213 -8.267 1.00 97.44 81 TYR A CA 1
ATOM 620 C C . TYR A 1 81 ? -0.880 0.077 -8.548 1.00 97.44 81 TYR A C 1
ATOM 622 O O . TYR A 1 81 ? -0.001 0.251 -9.392 1.00 97.44 81 TYR A O 1
ATOM 630 N N . ASP A 1 82 ? -1.008 -1.067 -7.885 1.00 97.06 82 ASP A N 1
ATOM 631 C CA . ASP A 1 82 ? -0.135 -2.212 -8.141 1.00 97.06 82 ASP A CA 1
ATOM 632 C C . ASP A 1 82 ? -0.374 -2.828 -9.509 1.00 97.06 82 ASP A C 1
ATOM 634 O O . ASP A 1 82 ? 0.591 -3.068 -10.232 1.00 97.06 82 ASP A O 1
ATOM 638 N N . GLU A 1 83 ? -1.632 -2.988 -9.912 1.00 97.94 83 GLU A N 1
ATOM 639 C CA . GLU A 1 83 ? -1.987 -3.459 -11.251 1.00 97.94 83 GLU A CA 1
ATOM 640 C C . GLU A 1 83 ? -1.395 -2.547 -12.332 1.00 97.94 83 GLU A C 1
ATOM 642 O O . GLU A 1 83 ? -0.784 -3.018 -13.290 1.00 97.94 83 GLU A O 1
ATOM 647 N N . ARG A 1 84 ? -1.487 -1.226 -12.145 1.00 98.25 84 ARG A N 1
ATOM 648 C CA . ARG A 1 84 ? -0.875 -0.251 -13.060 1.00 98.25 84 ARG A CA 1
ATOM 649 C C . ARG A 1 84 ? 0.648 -0.308 -13.066 1.00 98.25 84 ARG A C 1
ATOM 651 O O . ARG A 1 84 ? 1.257 -0.061 -14.104 1.00 98.25 84 ARG A O 1
ATOM 658 N N . ALA A 1 85 ? 1.268 -0.573 -11.916 1.00 97.69 85 ALA A N 1
ATOM 659 C CA . ALA A 1 85 ? 2.713 -0.730 -11.837 1.00 97.69 85 ALA A CA 1
ATOM 660 C C . ALA A 1 85 ? 3.167 -1.981 -12.600 1.00 97.69 85 ALA A C 1
ATOM 662 O O . ALA A 1 85 ? 4.127 -1.896 -13.363 1.00 97.69 85 ALA A O 1
ATOM 663 N N . VAL A 1 86 ? 2.451 -3.100 -12.443 1.00 98.19 86 VAL A N 1
ATOM 664 C CA . VAL A 1 86 ? 2.677 -4.330 -13.215 1.00 98.19 86 VAL A CA 1
ATOM 665 C C . VAL A 1 86 ? 2.505 -4.058 -14.707 1.00 98.19 86 VAL A C 1
ATOM 667 O O . VAL A 1 86 ? 3.439 -4.306 -15.461 1.00 98.19 86 VAL A O 1
ATOM 670 N N . GLU A 1 87 ? 1.387 -3.458 -15.131 1.00 98.44 87 GLU A N 1
ATOM 671 C CA . GLU A 1 87 ? 1.125 -3.147 -16.546 1.00 98.44 87 GLU A CA 1
ATOM 672 C C . GLU A 1 87 ? 2.251 -2.301 -17.167 1.00 98.44 87 GLU A C 1
ATOM 674 O O . GLU A 1 87 ? 2.713 -2.579 -18.276 1.00 98.44 87 GLU A O 1
ATOM 679 N N . ALA A 1 88 ? 2.727 -1.283 -16.443 1.00 97.94 88 ALA A N 1
ATOM 680 C CA . ALA A 1 88 ? 3.823 -0.436 -16.902 1.00 97.94 88 ALA A CA 1
ATOM 681 C C . ALA A 1 88 ? 5.151 -1.205 -17.017 1.00 97.94 88 ALA A C 1
ATOM 683 O O . ALA A 1 88 ? 5.877 -1.017 -17.992 1.00 97.94 88 ALA A O 1
ATOM 684 N N . LEU A 1 89 ? 5.465 -2.087 -16.062 1.00 97.88 89 LEU A N 1
ATOM 685 C CA . LEU A 1 89 ? 6.696 -2.885 -16.086 1.00 97.88 89 LEU A CA 1
ATOM 686 C C . LEU A 1 89 ? 6.660 -3.991 -17.146 1.00 97.88 89 LEU A C 1
ATOM 688 O O . LEU A 1 89 ? 7.666 -4.224 -17.808 1.00 97.88 89 LEU A O 1
ATOM 692 N N . GLU A 1 90 ? 5.517 -4.647 -17.352 1.00 97.81 90 GLU A N 1
ATOM 693 C CA . GLU A 1 90 ? 5.344 -5.663 -18.399 1.00 97.81 90 GLU A CA 1
ATOM 694 C C . GLU A 1 90 ? 5.524 -5.087 -19.811 1.00 97.81 90 GLU A C 1
ATOM 696 O O . GLU A 1 90 ? 5.916 -5.801 -20.738 1.00 97.81 90 GLU A O 1
ATOM 701 N N . ALA A 1 91 ? 5.247 -3.793 -19.985 1.00 97.31 91 ALA A N 1
ATOM 702 C CA . ALA A 1 91 ? 5.465 -3.091 -21.243 1.00 97.31 91 ALA A CA 1
ATOM 703 C C . ALA A 1 91 ? 6.952 -2.799 -21.527 1.00 97.31 91 ALA A C 1
ATOM 705 O O . ALA A 1 91 ? 7.293 -2.479 -22.670 1.00 97.31 91 ALA A O 1
ATOM 706 N N . VAL A 1 92 ? 7.840 -2.923 -20.533 1.00 96.62 92 VAL A N 1
ATOM 707 C CA . VAL A 1 92 ? 9.276 -2.676 -20.698 1.00 96.62 92 VAL A CA 1
ATOM 708 C C . VAL A 1 92 ? 9.946 -3.871 -21.400 1.00 96.62 92 VAL A C 1
ATOM 710 O O . VAL A 1 92 ? 9.945 -4.984 -20.870 1.00 96.62 92 VAL A O 1
ATOM 713 N N . PRO A 1 93 ? 10.562 -3.688 -22.585 1.00 94.38 93 PRO A N 1
ATOM 714 C CA . PRO A 1 93 ? 11.371 -4.738 -23.202 1.00 94.38 93 PRO A CA 1
ATOM 715 C C . PRO A 1 93 ? 12.602 -5.038 -22.336 1.00 94.38 93 PRO A C 1
ATOM 717 O O . PRO A 1 93 ? 13.242 -4.117 -21.863 1.00 94.38 93 PRO A O 1
ATOM 720 N N . LEU A 1 94 ? 12.975 -6.306 -22.142 1.00 93.00 94 LEU A N 1
ATOM 721 C CA . LEU A 1 94 ? 14.136 -6.685 -21.307 1.00 93.00 94 LEU A CA 1
ATOM 722 C C . LEU A 1 94 ? 15.398 -7.033 -22.115 1.00 93.00 94 LEU A C 1
ATOM 724 O O . LEU A 1 94 ? 16.437 -7.365 -21.554 1.00 93.00 94 LEU A O 1
ATOM 728 N N . ASP A 1 95 ? 15.316 -7.017 -23.443 1.00 90.00 95 ASP A N 1
ATOM 729 C CA . ASP A 1 95 ? 16.404 -7.370 -24.362 1.00 90.00 95 ASP A CA 1
ATOM 730 C C . ASP A 1 95 ? 17.180 -6.150 -24.893 1.00 90.00 95 ASP A C 1
ATOM 732 O O . ASP A 1 95 ? 18.009 -6.277 -25.803 1.00 90.00 95 ASP A O 1
ATOM 736 N N . GLY A 1 96 ? 16.919 -4.968 -24.330 1.00 78.12 96 GLY A N 1
ATOM 737 C CA . GLY A 1 96 ? 17.625 -3.732 -24.646 1.00 78.12 96 GLY A CA 1
ATOM 738 C C . GLY A 1 96 ? 19.068 -3.709 -24.135 1.00 78.12 96 GLY A C 1
ATOM 739 O O . GLY A 1 96 ? 19.447 -4.447 -23.235 1.00 78.12 96 GLY A O 1
ATOM 740 N N . VAL A 1 97 ? 19.890 -2.847 -24.740 1.00 77.19 97 VAL A N 1
ATOM 741 C CA . VAL A 1 97 ? 21.278 -2.595 -24.295 1.00 77.19 97 VAL A CA 1
ATOM 742 C C . VAL A 1 97 ? 21.373 -1.302 -23.478 1.00 77.19 97 VAL A C 1
ATOM 744 O O . VAL A 1 97 ? 22.236 -1.186 -22.620 1.00 77.19 97 VAL A O 1
ATOM 747 N N . GLU A 1 98 ? 20.495 -0.337 -23.759 1.00 87.62 98 GLU A N 1
ATOM 748 C CA . GLU A 1 98 ? 20.382 0.951 -23.069 1.00 87.62 98 GLU A CA 1
ATOM 749 C C . GLU A 1 98 ? 18.891 1.325 -22.982 1.00 87.62 98 GLU A C 1
ATOM 751 O O . GLU A 1 98 ? 18.133 0.966 -23.900 1.00 87.62 98 GLU A O 1
ATOM 756 N N . PRO A 1 99 ? 18.453 2.017 -21.914 1.00 89.00 99 PRO A N 1
ATOM 757 C CA . PRO A 1 99 ? 17.072 2.458 -21.791 1.00 89.00 99 PRO A CA 1
ATOM 758 C C . PRO A 1 99 ? 16.756 3.531 -22.838 1.00 89.00 99 PRO A C 1
ATOM 760 O O . PRO A 1 99 ? 17.600 4.337 -23.234 1.00 89.00 99 PRO A O 1
ATOM 763 N N . THR A 1 100 ? 15.522 3.501 -23.329 1.00 93.62 100 THR A N 1
ATOM 764 C CA . THR A 1 100 ? 14.970 4.549 -24.198 1.00 93.62 100 THR A CA 1
ATOM 765 C C . THR A 1 100 ? 14.085 5.474 -23.372 1.00 93.62 100 THR A C 1
ATOM 767 O O . THR A 1 100 ? 13.614 5.047 -22.324 1.00 93.62 100 THR A O 1
ATOM 770 N N . ASP A 1 101 ? 13.770 6.671 -23.877 1.00 95.38 101 ASP A N 1
ATOM 771 C CA . ASP A 1 101 ? 12.835 7.591 -23.204 1.00 95.38 101 ASP A CA 1
ATOM 772 C C . ASP A 1 101 ? 11.502 6.900 -22.828 1.00 95.38 101 ASP A C 1
ATOM 774 O O . ASP A 1 101 ? 10.950 7.144 -21.765 1.00 95.38 101 ASP A O 1
ATOM 778 N N . GLU A 1 102 ? 11.004 5.981 -23.667 1.00 95.12 102 GLU A N 1
ATOM 779 C CA . GLU A 1 102 ? 9.788 5.201 -23.381 1.00 95.12 102 GLU A CA 1
ATOM 780 C C . GLU A 1 102 ? 9.980 4.210 -22.221 1.00 95.12 102 GLU A C 1
ATOM 782 O O . GLU A 1 102 ? 9.080 4.036 -21.405 1.00 95.12 102 GLU A O 1
ATOM 787 N N . VAL A 1 103 ? 11.155 3.579 -22.123 1.00 95.44 103 VAL A N 1
ATOM 788 C CA . VAL A 1 103 ? 11.500 2.684 -21.004 1.00 95.44 103 VAL A CA 1
ATOM 789 C C . VAL A 1 103 ? 11.620 3.480 -19.707 1.00 95.44 103 VAL A C 1
ATOM 791 O O . VAL A 1 103 ? 11.079 3.051 -18.689 1.00 95.44 103 VAL A O 1
ATOM 794 N N . ASP A 1 104 ? 12.266 4.648 -19.759 1.00 95.00 104 ASP A N 1
ATOM 795 C CA . ASP A 1 104 ? 12.380 5.554 -18.615 1.00 95.00 104 ASP A CA 1
ATOM 796 C C . ASP A 1 104 ? 10.992 6.008 -18.128 1.00 95.00 104 ASP A C 1
ATOM 798 O O . ASP A 1 104 ? 10.698 5.906 -16.936 1.00 95.00 104 ASP A O 1
ATOM 802 N N . ASP A 1 105 ? 10.112 6.433 -19.042 1.00 96.25 105 ASP A N 1
ATOM 803 C CA . ASP A 1 105 ? 8.748 6.874 -18.719 1.00 96.25 105 ASP A CA 1
ATOM 804 C C . ASP A 1 105 ? 7.913 5.746 -18.078 1.00 96.25 105 ASP A C 1
ATOM 806 O O . ASP A 1 105 ? 7.213 5.966 -17.082 1.00 96.25 105 ASP A O 1
ATOM 810 N N . LEU A 1 106 ? 7.990 4.526 -18.624 1.00 97.62 106 LEU A N 1
ATOM 811 C CA . LEU A 1 106 ? 7.296 3.352 -18.083 1.00 97.62 106 LEU A CA 1
ATOM 812 C C . LEU A 1 106 ? 7.804 2.995 -16.683 1.00 97.62 106 LEU A C 1
ATOM 814 O O . LEU A 1 106 ? 7.009 2.750 -15.771 1.00 97.62 106 LEU A O 1
ATOM 818 N N . PHE A 1 107 ? 9.122 2.999 -16.490 1.00 95.81 107 PHE A N 1
ATOM 819 C CA . PHE A 1 107 ? 9.723 2.678 -15.202 1.00 95.81 107 PHE A CA 1
ATOM 820 C C . PHE A 1 107 ? 9.440 3.750 -14.141 1.00 95.81 107 PHE A C 1
ATOM 822 O O . PHE A 1 107 ? 9.172 3.425 -12.975 1.00 95.81 107 PHE A O 1
ATOM 829 N N . GLU A 1 108 ? 9.438 5.030 -14.525 1.00 95.12 108 GLU A N 1
ATOM 830 C CA . GLU A 1 108 ? 9.036 6.125 -13.643 1.00 95.12 108 GLU A CA 1
ATOM 831 C C . GLU A 1 108 ? 7.566 5.982 -13.227 1.00 95.12 108 GLU A C 1
ATOM 833 O O . GLU A 1 108 ? 7.258 6.084 -12.033 1.00 95.12 108 GLU A O 1
ATOM 838 N N . GLU A 1 109 ? 6.663 5.690 -14.169 1.00 96.69 109 GLU A N 1
ATOM 839 C CA . GLU A 1 109 ? 5.241 5.476 -13.881 1.00 96.69 109 GLU A CA 1
ATOM 840 C C . GLU A 1 109 ? 5.026 4.283 -12.944 1.00 96.69 109 GLU A C 1
ATOM 842 O O . GLU A 1 109 ? 4.289 4.406 -11.958 1.00 96.69 109 GLU A O 1
ATOM 847 N N . ALA A 1 110 ? 5.708 3.162 -13.188 1.00 96.56 110 ALA A N 1
ATOM 848 C CA . ALA A 1 110 ? 5.653 1.992 -12.319 1.00 96.56 110 ALA A CA 1
ATOM 849 C C . ALA A 1 110 ? 6.124 2.320 -10.898 1.00 96.56 110 ALA A C 1
ATOM 851 O O . ALA A 1 110 ? 5.445 2.024 -9.912 1.00 96.56 110 ALA A O 1
ATOM 852 N N . THR A 1 111 ? 7.256 3.017 -10.785 1.00 94.25 111 THR A N 1
ATOM 853 C CA . THR A 1 111 ? 7.822 3.421 -9.494 1.00 94.25 111 THR A CA 1
ATOM 854 C C . THR A 1 111 ? 6.912 4.417 -8.769 1.00 94.25 111 THR A C 1
ATOM 856 O O . THR A 1 111 ? 6.773 4.366 -7.542 1.00 94.25 111 THR A O 1
ATOM 859 N N . ARG A 1 112 ? 6.267 5.329 -9.504 1.00 94.81 112 ARG A N 1
ATOM 860 C CA . ARG A 1 112 ? 5.279 6.270 -8.965 1.00 94.81 112 ARG A CA 1
ATOM 861 C C . ARG A 1 112 ? 4.059 5.531 -8.420 1.00 94.81 112 ARG A C 1
ATOM 863 O O . ARG A 1 112 ? 3.643 5.823 -7.300 1.00 94.81 112 ARG A O 1
ATOM 870 N N . CYS A 1 113 ? 3.517 4.581 -9.177 1.00 96.38 113 CYS A N 1
ATOM 871 C CA . CYS A 1 113 ? 2.367 3.780 -8.762 1.00 96.38 113 CYS A CA 1
ATOM 872 C C . CYS A 1 113 ? 2.693 2.935 -7.527 1.00 96.38 113 CYS A C 1
ATOM 874 O O . CYS A 1 113 ? 2.000 3.060 -6.517 1.00 96.38 113 CYS A O 1
ATOM 876 N N . ARG A 1 114 ? 3.820 2.214 -7.541 1.00 94.06 114 ARG A N 1
ATOM 877 C CA . ARG A 1 114 ? 4.332 1.473 -6.379 1.00 94.06 114 ARG A CA 1
ATOM 878 C C . ARG A 1 114 ? 4.402 2.346 -5.121 1.00 94.06 114 ARG A C 1
ATOM 880 O O . ARG A 1 114 ? 3.836 2.001 -4.090 1.00 94.06 114 ARG A O 1
ATOM 887 N N . ARG A 1 115 ? 5.025 3.530 -5.207 1.00 91.69 115 ARG A N 1
ATOM 888 C CA . ARG A 1 115 ? 5.143 4.457 -4.062 1.00 91.69 115 ARG A CA 1
ATOM 889 C C . ARG A 1 115 ? 3.793 4.920 -3.512 1.00 91.69 115 ARG A C 1
ATOM 891 O O . ARG A 1 115 ? 3.723 5.208 -2.314 1.00 91.69 115 ARG A O 1
ATOM 898 N N . ASN A 1 116 ? 2.777 5.052 -4.367 1.00 94.69 116 ASN A N 1
ATOM 899 C CA . ASN A 1 116 ? 1.426 5.437 -3.965 1.00 94.69 116 ASN A CA 1
ATOM 900 C C . ASN A 1 116 ? 0.712 4.285 -3.255 1.00 94.69 116 ASN A C 1
ATOM 902 O O . ASN A 1 116 ? 0.166 4.512 -2.178 1.00 94.69 116 ASN A O 1
ATOM 906 N N . ALA A 1 117 ? 0.770 3.067 -3.805 1.00 94.44 117 ALA A N 1
ATOM 907 C CA . ALA A 1 117 ? 0.224 1.872 -3.161 1.00 94.44 117 ALA A CA 1
ATOM 908 C C . ALA A 1 117 ? 0.830 1.675 -1.763 1.00 94.44 117 ALA A C 1
ATOM 910 O O . ALA A 1 117 ? 0.110 1.530 -0.773 1.00 94.44 117 ALA A O 1
ATOM 911 N N . ASP A 1 118 ? 2.158 1.784 -1.667 1.00 91.62 118 ASP A N 1
ATOM 912 C CA . ASP A 1 118 ? 2.891 1.619 -0.412 1.00 91.62 118 ASP A CA 1
ATOM 913 C C . ASP A 1 118 ? 2.519 2.716 0.605 1.00 91.62 118 ASP A C 1
ATOM 915 O O . ASP A 1 118 ? 2.296 2.433 1.778 1.00 91.62 118 ASP A O 1
ATOM 919 N N . ARG A 1 119 ? 2.361 3.973 0.162 1.00 93.19 119 ARG A N 1
ATOM 920 C CA . ARG A 1 119 ? 1.908 5.079 1.029 1.00 93.19 119 ARG A CA 1
ATOM 921 C C . ARG A 1 119 ? 0.498 4.845 1.570 1.00 93.19 119 ARG A C 1
ATOM 923 O O . ARG A 1 119 ? 0.221 5.194 2.713 1.00 93.19 119 ARG A O 1
ATOM 930 N N . ILE A 1 120 ? -0.395 4.282 0.760 1.00 95.12 120 ILE A N 1
ATOM 931 C CA . ILE A 1 120 ? -1.763 3.986 1.189 1.00 95.12 120 ILE A CA 1
ATOM 932 C C . ILE A 1 120 ? -1.764 2.891 2.260 1.00 95.12 120 ILE A C 1
ATOM 934 O O . ILE A 1 120 ? -2.418 3.057 3.290 1.00 95.12 120 ILE A O 1
ATOM 938 N N . ARG A 1 121 ? -0.993 1.816 2.055 1.00 94.50 121 ARG A N 1
ATOM 939 C CA . ARG A 1 121 ? -0.821 0.739 3.044 1.00 94.50 121 ARG A CA 1
ATOM 940 C C . ARG A 1 121 ? -0.224 1.267 4.347 1.00 94.50 121 ARG A C 1
ATOM 942 O O . ARG A 1 121 ? -0.784 1.000 5.407 1.00 94.50 121 ARG A O 1
ATOM 949 N N . ASP A 1 122 ? 0.798 2.113 4.270 1.00 93.56 122 ASP A N 1
ATOM 950 C CA . ASP A 1 122 ? 1.377 2.789 5.439 1.00 93.56 122 ASP A CA 1
ATOM 951 C C . ASP A 1 122 ? 0.326 3.637 6.187 1.00 93.56 122 ASP A C 1
ATOM 953 O O . ASP A 1 122 ? 0.227 3.602 7.412 1.00 93.56 122 ASP A O 1
ATOM 957 N N . GLY A 1 123 ? -0.574 4.313 5.463 1.00 94.81 123 GLY A N 1
ATOM 958 C CA . GLY A 1 123 ? -1.736 4.981 6.060 1.00 94.81 123 GLY A CA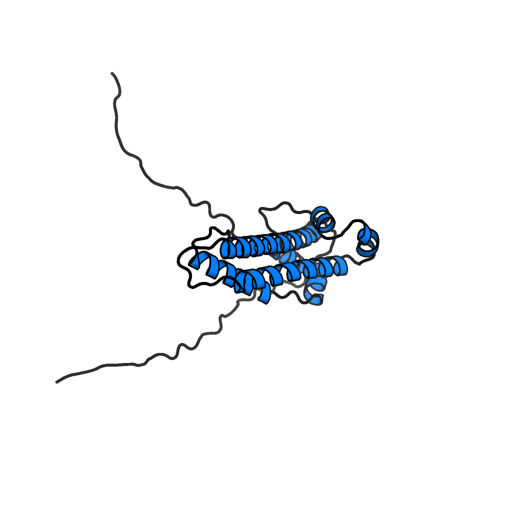 1
ATOM 959 C C . GLY A 1 123 ? -2.698 4.032 6.784 1.00 94.81 123 GLY A C 1
ATOM 960 O O . GLY A 1 123 ? -3.215 4.378 7.848 1.00 94.81 123 GLY A O 1
ATOM 961 N N . VAL A 1 124 ? -2.933 2.831 6.248 1.00 94.56 124 VAL A N 1
ATOM 962 C CA . VAL A 1 124 ? -3.732 1.784 6.913 1.00 94.56 124 VAL A CA 1
ATOM 963 C C . VAL A 1 124 ? -3.037 1.299 8.191 1.00 94.56 124 VAL A C 1
ATOM 965 O O . VAL A 1 124 ? -3.703 1.144 9.217 1.00 94.56 124 VAL A O 1
ATOM 968 N N . ALA A 1 125 ? -1.711 1.132 8.176 1.00 92.88 125 ALA A N 1
ATOM 969 C CA . ALA A 1 125 ? -0.931 0.837 9.380 1.00 92.88 125 ALA A CA 1
ATOM 970 C C . ALA A 1 125 ? -1.047 1.964 10.420 1.00 92.88 125 ALA A C 1
ATOM 972 O O . ALA A 1 125 ? -1.300 1.708 11.602 1.00 92.88 125 ALA A O 1
ATOM 973 N N . ALA A 1 126 ? -0.960 3.221 9.979 1.00 93.50 126 ALA A N 1
ATOM 974 C CA . ALA A 1 126 ? -1.146 4.385 10.837 1.00 93.50 126 ALA A CA 1
ATOM 975 C C . ALA A 1 126 ? -2.546 4.422 11.466 1.00 93.50 126 ALA A C 1
ATOM 977 O O . ALA A 1 126 ? -2.676 4.782 12.631 1.00 93.50 126 ALA A O 1
ATOM 978 N N . ALA A 1 127 ? -3.593 3.982 10.759 1.00 93.12 127 ALA A N 1
ATOM 979 C CA . ALA A 1 127 ? -4.946 3.886 11.314 1.00 93.12 127 ALA A CA 1
ATOM 980 C C . ALA A 1 127 ? -5.003 3.006 12.573 1.00 93.12 127 ALA A C 1
ATOM 982 O O . ALA A 1 127 ? -5.717 3.329 13.524 1.00 93.12 127 ALA A O 1
ATOM 983 N N . TYR A 1 128 ? -4.247 1.907 12.589 1.00 91.81 128 TYR A N 1
ATOM 984 C CA . TYR A 1 128 ? -4.122 1.046 13.761 1.00 91.81 128 TYR A CA 1
ATOM 985 C C . TYR A 1 128 ? -3.357 1.746 14.890 1.00 91.81 128 TYR A C 1
ATOM 987 O O . TYR A 1 128 ? -3.851 1.821 16.013 1.00 91.81 128 TYR A O 1
ATOM 995 N N . THR A 1 129 ? -2.197 2.333 14.586 1.00 90.56 129 THR A N 1
ATOM 996 C CA . THR A 1 129 ? -1.364 3.052 15.570 1.00 90.56 129 THR A CA 1
ATOM 997 C C . THR A 1 129 ? -2.056 4.293 16.155 1.00 90.56 129 THR A C 1
ATOM 999 O O . THR A 1 129 ? -1.798 4.672 17.296 1.00 90.56 129 THR A O 1
ATOM 1002 N N . GLU A 1 130 ? -2.955 4.922 15.398 1.00 93.56 130 GLU A N 1
ATOM 1003 C CA . GLU A 1 130 ? -3.769 6.077 15.801 1.00 93.56 130 GLU A CA 1
ATOM 1004 C C . GLU A 1 130 ? -5.092 5.689 16.499 1.00 93.56 130 GLU A C 1
ATOM 1006 O O . GLU A 1 130 ? -5.960 6.549 16.684 1.00 93.56 130 GLU A O 1
ATOM 1011 N N . ASP A 1 131 ? -5.285 4.412 16.856 1.00 94.44 131 ASP A N 1
ATOM 1012 C CA . ASP A 1 131 ? -6.505 3.879 17.485 1.00 94.44 131 ASP A CA 1
ATOM 1013 C C . ASP A 1 131 ? -7.797 4.143 16.668 1.00 94.44 131 ASP A C 1
ATOM 1015 O O . ASP A 1 131 ? -8.902 4.238 17.215 1.00 94.44 131 ASP A O 1
ATOM 1019 N N . ARG A 1 132 ? -7.693 4.281 15.337 1.00 93.12 132 ARG A N 1
ATOM 1020 C CA . ARG A 1 132 ? -8.850 4.453 14.431 1.00 93.12 132 ARG A CA 1
ATOM 1021 C C . ARG A 1 132 ? -9.542 3.132 14.128 1.00 93.12 132 ARG A C 1
ATOM 1023 O O . ARG A 1 132 ? -10.754 3.110 13.905 1.00 93.12 132 ARG A O 1
ATOM 1030 N N . ILE A 1 133 ? -8.776 2.046 14.114 1.00 94.06 133 ILE A N 1
ATOM 1031 C CA . ILE A 1 133 ? -9.262 0.687 13.914 1.00 94.06 133 ILE A CA 1
ATOM 1032 C C . ILE A 1 133 ? -8.581 -0.257 14.907 1.00 94.06 133 ILE A C 1
ATOM 1034 O O . ILE A 1 133 ? -7.377 -0.197 15.127 1.00 94.06 133 ILE A O 1
ATOM 1038 N N . GLU A 1 134 ? -9.377 -1.115 15.539 1.00 92.69 134 GLU A N 1
ATOM 1039 C CA . GLU A 1 134 ? -8.888 -2.140 16.468 1.00 92.69 134 GLU A CA 1
ATOM 1040 C C . GLU A 1 134 ? -8.224 -3.294 15.695 1.00 92.69 134 GLU A C 1
ATOM 1042 O O . GLU A 1 134 ? -8.597 -3.559 14.552 1.00 92.69 134 GLU A O 1
ATOM 1047 N N . ALA A 1 135 ? -7.292 -4.015 16.332 1.00 89.00 135 ALA A N 1
ATOM 1048 C CA . ALA A 1 135 ? -6.524 -5.100 15.706 1.00 89.00 135 ALA A CA 1
ATOM 1049 C C . ALA A 1 135 ? -7.411 -6.132 14.986 1.00 89.00 135 ALA A C 1
ATOM 1051 O O . ALA A 1 135 ? -7.209 -6.393 13.800 1.00 89.00 135 ALA A O 1
ATOM 1052 N N . ASP A 1 136 ? -8.415 -6.674 15.678 1.00 90.12 136 ASP A N 1
ATOM 1053 C CA . ASP A 1 136 ? -9.292 -7.711 15.120 1.00 90.12 136 ASP A CA 1
ATOM 1054 C C . ASP A 1 136 ? -10.074 -7.185 13.910 1.00 90.12 136 ASP A C 1
ATOM 1056 O O . ASP A 1 136 ? -10.174 -7.852 12.887 1.00 90.12 136 ASP A O 1
ATOM 1060 N N . ARG A 1 137 ? -10.544 -5.930 13.971 1.00 92.62 137 ARG A N 1
ATOM 1061 C CA . ARG A 1 137 ? -11.261 -5.304 12.850 1.00 92.62 137 ARG A CA 1
ATOM 1062 C C . ARG A 1 137 ? -10.364 -5.036 11.649 1.00 92.62 137 ARG A C 1
ATOM 1064 O O . ARG A 1 137 ? -10.858 -5.090 10.528 1.00 92.62 137 ARG A O 1
ATOM 1071 N N . LEU A 1 138 ? -9.089 -4.711 11.865 1.00 92.75 138 LEU A N 1
ATOM 1072 C CA . LEU A 1 138 ? -8.130 -4.541 10.775 1.00 92.75 138 LEU A CA 1
ATOM 1073 C C . LEU A 1 138 ? -7.866 -5.878 10.075 1.00 92.75 138 LEU A C 1
ATOM 1075 O O . LEU A 1 138 ? -7.914 -5.938 8.849 1.00 92.75 138 LEU A O 1
ATOM 1079 N N . ALA A 1 139 ? -7.632 -6.940 10.849 1.00 90.56 139 ALA A N 1
ATOM 1080 C CA . ALA A 1 139 ? -7.442 -8.282 10.309 1.00 90.56 139 ALA A CA 1
ATOM 1081 C C . ALA A 1 139 ? -8.677 -8.747 9.519 1.00 90.56 139 ALA A C 1
ATOM 1083 O O . ALA A 1 139 ? -8.542 -9.129 8.357 1.00 90.56 139 ALA A O 1
ATOM 1084 N N . ASP A 1 140 ? -9.871 -8.607 10.104 1.00 91.75 140 ASP A N 1
ATOM 1085 C CA . ASP A 1 140 ? -11.140 -8.943 9.453 1.00 91.75 140 ASP A CA 1
ATOM 1086 C C . ASP A 1 140 ? -11.350 -8.139 8.162 1.00 91.75 140 ASP A C 1
ATOM 1088 O O . ASP A 1 140 ? -11.816 -8.685 7.167 1.00 91.75 140 ASP A O 1
ATOM 1092 N N . ALA A 1 141 ? -11.014 -6.843 8.153 1.00 93.75 141 ALA A N 1
ATOM 1093 C CA . ALA A 1 141 ? -11.161 -5.994 6.971 1.00 93.75 141 ALA A CA 1
ATOM 1094 C C . ALA A 1 141 ? -10.242 -6.440 5.826 1.00 93.75 141 ALA A C 1
ATOM 1096 O O . ALA A 1 141 ? -10.678 -6.497 4.678 1.00 93.75 141 ALA A O 1
ATOM 1097 N N . VAL A 1 142 ? -8.988 -6.776 6.137 1.00 92.12 142 VAL A N 1
ATOM 1098 C CA . VAL A 1 142 ? -7.986 -7.225 5.157 1.00 92.12 142 VAL A CA 1
ATOM 1099 C C . VAL A 1 142 ? -8.328 -8.616 4.619 1.00 92.12 142 VAL A C 1
ATOM 1101 O O . VAL A 1 142 ? -8.223 -8.854 3.415 1.00 92.12 142 VAL A O 1
ATOM 1104 N N . GLU A 1 143 ? -8.795 -9.521 5.483 1.00 90.88 143 GLU A N 1
ATOM 1105 C CA . GLU A 1 143 ? -9.282 -10.840 5.069 1.00 90.88 143 GLU A CA 1
ATOM 1106 C C . GLU A 1 143 ? -10.549 -10.728 4.212 1.00 90.88 143 GLU A C 1
ATOM 1108 O O . GLU A 1 143 ? -10.634 -11.359 3.159 1.00 90.88 143 GLU A O 1
ATOM 1113 N N . ALA A 1 144 ? -11.519 -9.908 4.628 1.00 92.19 144 ALA A N 1
ATOM 1114 C CA . ALA A 1 144 ? -12.770 -9.711 3.899 1.00 92.19 144 ALA A CA 1
ATOM 1115 C C . ALA A 1 144 ? -12.555 -9.056 2.530 1.00 92.19 144 ALA A C 1
ATOM 1117 O O . ALA A 1 144 ? -13.253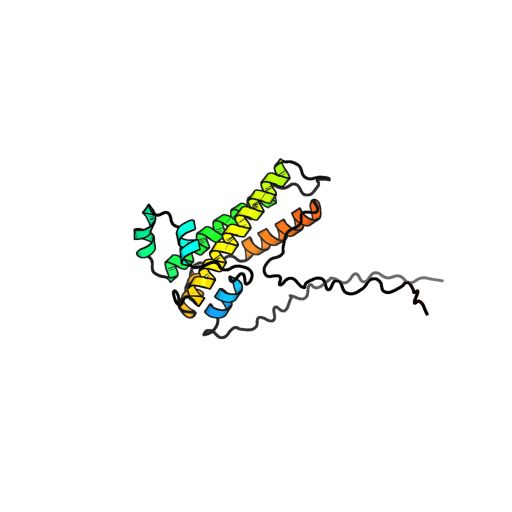 -9.408 1.579 1.00 92.19 144 ALA A O 1
ATOM 1118 N N . TYR A 1 145 ? -11.591 -8.136 2.434 1.00 93.62 145 TYR A N 1
ATOM 1119 C CA . TYR A 1 145 ? -11.158 -7.557 1.167 1.00 93.62 145 TYR A CA 1
ATOM 1120 C C . TYR A 1 145 ? -10.585 -8.625 0.224 1.00 93.62 145 TYR A C 1
ATOM 1122 O O . TYR A 1 145 ? -10.886 -8.629 -0.967 1.00 93.62 145 TYR A O 1
ATOM 1130 N N . GLY A 1 146 ? -9.804 -9.562 0.772 1.00 89.75 146 GLY A N 1
ATOM 1131 C CA . GLY A 1 146 ? -9.104 -10.583 -0.003 1.00 89.75 146 GLY A CA 1
ATOM 1132 C C . GLY A 1 146 ? -7.788 -10.076 -0.587 1.00 89.75 146 GLY A C 1
ATOM 1133 O O . GLY A 1 146 ? -7.511 -10.339 -1.751 1.00 89.75 146 GLY A O 1
ATOM 1134 N N . PHE A 1 147 ? -7.003 -9.355 0.224 1.00 86.19 147 PHE A N 1
ATOM 1135 C CA . PHE A 1 147 ? -5.737 -8.732 -0.176 1.00 86.19 147 PHE A CA 1
ATOM 1136 C C . PHE A 1 147 ? -4.832 -9.678 -0.986 1.00 86.19 147 PHE A C 1
ATOM 1138 O O . PHE A 1 147 ? -4.395 -10.716 -0.473 1.00 86.19 147 PHE A O 1
ATOM 1145 N N . ASP A 1 148 ? -4.550 -9.308 -2.239 1.00 84.38 148 ASP A N 1
ATOM 1146 C CA . ASP A 1 148 ? -3.783 -10.135 -3.170 1.00 84.38 148 ASP A CA 1
ATOM 1147 C C . ASP A 1 148 ? -2.284 -9.827 -3.086 1.00 84.38 148 ASP A C 1
ATOM 1149 O O . ASP A 1 148 ? -1.752 -8.901 -3.697 1.00 84.38 148 ASP A O 1
ATOM 1153 N N . THR A 1 149 ? -1.565 -10.654 -2.331 1.00 87.25 149 THR A N 1
ATOM 1154 C CA . THR A 1 149 ? -0.101 -10.570 -2.256 1.00 87.25 149 THR A CA 1
ATOM 1155 C C . THR A 1 149 ? 0.594 -11.032 -3.540 1.00 87.25 149 THR A C 1
ATOM 1157 O O . THR A 1 149 ? 1.793 -10.793 -3.689 1.00 87.25 149 THR A O 1
ATOM 1160 N N . GLY A 1 150 ? -0.124 -11.685 -4.459 1.00 91.25 150 GLY A N 1
ATOM 1161 C CA . GLY A 1 150 ? 0.386 -12.144 -5.747 1.00 91.25 150 GLY A CA 1
ATOM 1162 C C . GLY A 1 150 ? 0.774 -10.985 -6.656 1.00 91.25 150 GLY A C 1
ATOM 1163 O O . GLY A 1 150 ? 1.906 -10.960 -7.131 1.00 91.25 150 GLY A O 1
ATOM 1164 N N . THR A 1 151 ? -0.106 -9.993 -6.817 1.00 92.88 151 THR A N 1
ATOM 1165 C CA . THR A 1 151 ? 0.169 -8.792 -7.628 1.00 92.88 151 THR A CA 1
ATOM 1166 C C . THR A 1 151 ? 1.360 -8.006 -7.082 1.00 92.88 151 THR A C 1
ATOM 1168 O O . THR A 1 151 ? 2.215 -7.559 -7.843 1.00 92.88 151 THR A O 1
ATOM 1171 N N . VAL A 1 152 ? 1.478 -7.890 -5.753 1.00 92.06 152 VAL A N 1
ATOM 1172 C CA . VAL A 1 152 ? 2.638 -7.244 -5.115 1.00 92.06 152 VAL A CA 1
ATOM 1173 C C . VAL A 1 152 ? 3.926 -8.010 -5.420 1.00 92.06 152 VAL A C 1
ATOM 1175 O O . VAL A 1 152 ? 4.934 -7.399 -5.761 1.00 92.06 152 VAL A O 1
ATOM 1178 N N . ALA A 1 153 ? 3.909 -9.340 -5.314 1.00 92.62 153 ALA A N 1
ATOM 1179 C CA . ALA A 1 153 ? 5.080 -10.160 -5.612 1.00 92.62 153 ALA A CA 1
ATOM 1180 C C . ALA A 1 153 ? 5.494 -10.051 -7.088 1.00 92.62 153 ALA A C 1
ATOM 1182 O O . ALA A 1 153 ? 6.671 -9.860 -7.377 1.00 92.62 153 ALA A O 1
ATOM 1183 N N . GLU A 1 154 ? 4.531 -10.100 -8.007 1.00 95.75 154 GLU A N 1
ATOM 1184 C CA . GLU A 1 154 ? 4.766 -9.927 -9.443 1.00 95.75 154 GLU A CA 1
ATOM 1185 C C . GLU A 1 154 ? 5.356 -8.550 -9.765 1.00 95.75 154 GLU A C 1
ATOM 1187 O O . GLU A 1 154 ? 6.339 -8.452 -10.500 1.00 95.75 154 GLU A O 1
ATOM 1192 N N . ARG A 1 155 ? 4.822 -7.488 -9.150 1.00 95.88 155 ARG A N 1
ATOM 1193 C CA . ARG A 1 155 ? 5.375 -6.132 -9.240 1.00 95.88 155 ARG A CA 1
ATOM 1194 C C . ARG A 1 155 ? 6.846 -6.095 -8.817 1.00 95.88 155 ARG A C 1
ATOM 1196 O O . ARG A 1 155 ? 7.651 -5.496 -9.523 1.00 95.88 155 ARG A O 1
ATOM 1203 N N . GLU A 1 156 ? 7.210 -6.705 -7.687 1.00 94.75 156 GLU A N 1
ATOM 1204 C CA . GLU A 1 156 ? 8.603 -6.706 -7.212 1.00 94.75 156 GLU A CA 1
ATOM 1205 C C . GLU A 1 156 ? 9.532 -7.543 -8.106 1.00 94.75 156 GLU A C 1
ATOM 1207 O O . GLU A 1 156 ? 10.625 -7.075 -8.428 1.00 94.75 156 GLU A O 1
ATOM 1212 N N . ASP A 1 157 ? 9.085 -8.714 -8.572 1.00 95.25 157 ASP A N 1
ATOM 1213 C CA . ASP A 1 157 ? 9.838 -9.553 -9.518 1.00 95.25 157 ASP A CA 1
ATOM 1214 C C . ASP A 1 157 ? 10.130 -8.784 -10.824 1.00 95.25 157 ASP A C 1
ATOM 1216 O O . ASP A 1 157 ? 11.233 -8.845 -11.375 1.00 95.25 157 ASP A O 1
ATOM 1220 N N . LEU A 1 158 ? 9.152 -8.017 -11.318 1.00 96.69 158 LEU A N 1
ATOM 1221 C CA . LEU A 1 158 ? 9.301 -7.189 -12.514 1.00 96.69 158 LEU A CA 1
ATOM 1222 C C . LEU A 1 158 ? 10.213 -5.976 -12.284 1.00 96.69 158 LEU A C 1
ATOM 1224 O O . LEU A 1 158 ? 11.028 -5.656 -13.152 1.00 96.69 158 LEU A O 1
ATOM 1228 N N . VAL A 1 159 ? 10.120 -5.312 -11.126 1.00 94.94 159 VAL A N 1
ATOM 1229 C CA . VAL A 1 159 ? 11.050 -4.230 -10.758 1.00 94.94 159 VAL A CA 1
ATOM 1230 C C . VAL A 1 159 ? 12.485 -4.749 -10.738 1.00 94.94 159 VAL A C 1
ATOM 1232 O O . VAL A 1 159 ? 13.365 -4.080 -11.283 1.00 94.94 159 VAL A O 1
ATOM 1235 N N . GLU A 1 160 ? 12.724 -5.918 -10.138 1.00 94.00 160 GLU A N 1
ATOM 1236 C CA . GLU A 1 160 ? 14.043 -6.560 -10.116 1.00 94.00 160 GLU A CA 1
ATOM 1237 C C . GLU A 1 160 ? 14.532 -6.849 -11.540 1.00 94.00 160 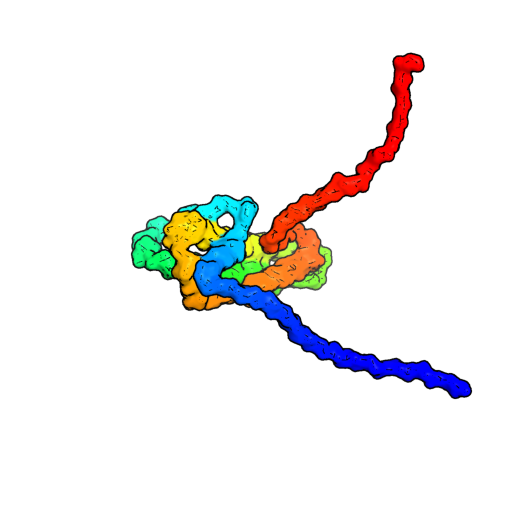GLU A C 1
ATOM 1239 O O . GLU A 1 160 ? 15.643 -6.456 -11.892 1.00 94.00 160 GLU A O 1
ATOM 1244 N N . ALA A 1 161 ? 13.685 -7.438 -12.389 1.00 94.81 161 ALA A N 1
ATOM 1245 C CA . ALA A 1 161 ? 14.041 -7.766 -13.768 1.00 94.81 161 ALA A CA 1
ATOM 1246 C C . ALA A 1 161 ? 14.401 -6.530 -14.613 1.00 94.81 161 ALA A C 1
ATOM 1248 O O . ALA A 1 161 ? 15.404 -6.542 -15.330 1.00 94.81 161 ALA A O 1
ATOM 1249 N N . VAL A 1 162 ? 13.611 -5.454 -14.530 1.00 94.50 162 VAL A N 1
ATOM 1250 C CA . VAL A 1 162 ? 13.878 -4.202 -15.265 1.00 94.50 162 VAL A CA 1
ATOM 1251 C C . VAL A 1 162 ? 15.127 -3.506 -14.720 1.00 94.50 162 VAL A C 1
ATOM 1253 O O . VAL A 1 162 ? 15.944 -3.002 -15.491 1.00 94.50 162 VAL A O 1
ATOM 1256 N N . THR A 1 163 ? 15.309 -3.522 -13.399 1.00 93.12 163 THR A N 1
ATOM 1257 C CA . THR A 1 163 ? 16.503 -2.985 -12.735 1.00 93.12 163 THR A CA 1
ATOM 1258 C C . THR A 1 163 ? 17.767 -3.722 -13.173 1.00 93.12 163 THR A C 1
ATOM 1260 O O . THR A 1 163 ? 18.750 -3.071 -13.514 1.00 93.12 163 THR A O 1
ATOM 1263 N N . GLU A 1 164 ? 17.745 -5.056 -13.225 1.00 91.88 164 GLU A N 1
ATOM 1264 C CA . GLU A 1 164 ? 18.878 -5.863 -13.699 1.00 91.88 164 GLU A CA 1
ATOM 1265 C C . GLU A 1 164 ? 19.178 -5.610 -15.185 1.00 91.88 164 GLU A C 1
ATOM 1267 O O . GLU A 1 164 ? 20.342 -5.562 -15.578 1.00 91.88 164 GLU A O 1
ATOM 1272 N N . ALA A 1 165 ? 18.146 -5.434 -16.015 1.00 93.50 165 ALA A N 1
ATOM 1273 C CA . ALA A 1 165 ? 18.314 -5.231 -17.453 1.00 93.50 165 ALA A CA 1
ATOM 1274 C C . ALA A 1 165 ? 18.922 -3.863 -17.813 1.00 93.50 165 ALA A C 1
ATOM 1276 O O . ALA A 1 165 ? 19.650 -3.763 -18.802 1.00 93.50 165 ALA A O 1
ATOM 1277 N N . TYR A 1 166 ? 18.620 -2.822 -17.033 1.00 92.56 166 TYR A N 1
ATOM 1278 C CA . TYR A 1 166 ? 18.952 -1.431 -17.365 1.00 92.56 166 TYR A CA 1
ATOM 1279 C C . TYR A 1 166 ? 19.807 -0.704 -16.319 1.00 92.56 166 TYR A C 1
ATOM 1281 O O . TYR A 1 166 ? 20.059 0.491 -16.472 1.00 92.56 166 TYR A O 1
ATOM 1289 N N . ASP A 1 167 ? 20.268 -1.409 -15.282 1.0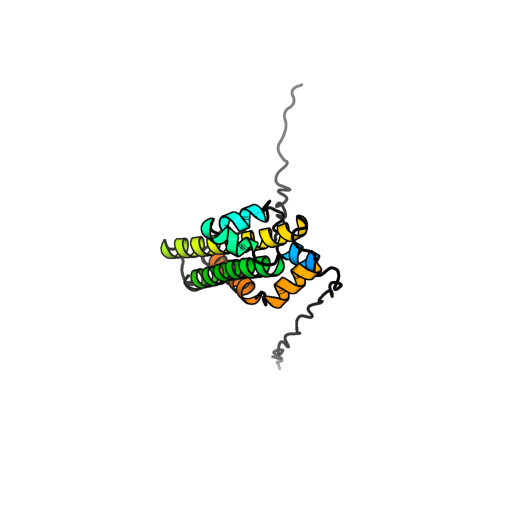0 89.88 167 ASP A N 1
ATOM 1290 C CA . ASP A 1 167 ? 21.075 -0.874 -14.177 1.00 89.88 167 ASP A CA 1
ATOM 1291 C C . ASP A 1 167 ? 20.395 0.299 -13.427 1.00 89.88 167 ASP A C 1
ATOM 1293 O O . ASP A 1 167 ? 21.046 1.269 -13.029 1.00 89.88 167 ASP A O 1
ATOM 1297 N N . TYR A 1 168 ? 19.072 0.241 -13.223 1.00 89.56 168 TYR A N 1
ATOM 1298 C CA . TYR A 1 168 ? 18.363 1.263 -12.440 1.00 89.56 168 TYR A CA 1
ATOM 1299 C C . TYR A 1 168 ? 18.611 1.124 -10.932 1.00 89.56 168 TYR A C 1
ATOM 1301 O O . TYR A 1 168 ? 18.540 0.043 -10.365 1.00 89.56 168 TYR A O 1
ATOM 1309 N N . ASP A 1 169 ? 18.791 2.238 -10.224 1.00 84.00 169 ASP A N 1
ATOM 1310 C CA . ASP A 1 169 ? 18.875 2.219 -8.761 1.00 84.00 169 ASP A CA 1
ATOM 1311 C C . ASP A 1 169 ? 17.477 2.278 -8.124 1.00 84.00 169 ASP A C 1
ATOM 1313 O O . ASP A 1 169 ? 16.860 3.345 -8.019 1.00 84.00 169 ASP A O 1
ATOM 1317 N N . VAL A 1 170 ? 16.983 1.136 -7.636 1.00 79.81 170 VAL A N 1
ATOM 1318 C CA . VAL A 1 170 ? 15.724 1.060 -6.880 1.00 79.81 170 VAL A CA 1
ATOM 1319 C C . VAL A 1 170 ? 15.934 0.470 -5.493 1.00 79.81 170 VAL A C 1
ATOM 1321 O O . VAL A 1 170 ? 16.595 -0.546 -5.301 1.00 79.81 170 VAL A O 1
ATOM 1324 N N . ARG A 1 171 ? 15.326 1.115 -4.491 1.00 69.62 171 ARG A N 1
ATOM 1325 C CA . ARG A 1 171 ? 15.326 0.605 -3.117 1.00 69.62 171 ARG A CA 1
ATOM 1326 C C . ARG A 1 171 ? 14.371 -0.592 -2.985 1.00 69.62 171 ARG A C 1
ATOM 1328 O O . ARG A 1 171 ? 13.222 -0.465 -3.417 1.00 69.62 171 ARG A O 1
ATOM 1335 N N . PRO A 1 172 ? 14.793 -1.712 -2.370 1.00 63.78 172 PRO A N 1
ATOM 1336 C CA . PRO A 1 172 ? 13.922 -2.861 -2.120 1.00 63.78 172 PRO A CA 1
ATOM 1337 C C . PRO A 1 172 ? 12.880 -2.579 -1.023 1.00 63.78 172 PRO A C 1
ATOM 1339 O O . PRO A 1 172 ? 13.073 -1.705 -0.176 1.00 63.78 172 PRO A O 1
ATOM 1342 N N . TYR A 1 173 ? 11.775 -3.329 -1.038 1.00 57.22 173 TYR A N 1
ATOM 1343 C CA . TYR A 1 173 ? 10.695 -3.254 -0.044 1.00 57.22 173 TYR A CA 1
ATOM 1344 C C . TYR A 1 173 ? 11.182 -3.603 1.375 1.00 57.22 173 TYR A C 1
ATOM 1346 O O . TYR A 1 173 ? 11.852 -4.617 1.570 1.00 57.22 173 TYR A O 1
ATOM 1354 N N . GLY A 1 174 ? 10.839 -2.778 2.375 1.00 51.34 174 GLY A N 1
ATOM 1355 C CA . GLY A 1 174 ? 11.044 -3.077 3.804 1.00 51.34 174 GLY A CA 1
ATOM 1356 C C . GLY A 1 174 ? 12.498 -3.293 4.254 1.00 51.34 174 GLY A C 1
ATOM 1357 O O . GLY A 1 174 ? 12.741 -3.796 5.354 1.00 51.34 174 GLY A O 1
ATOM 1358 N N . GLY A 1 175 ? 13.481 -2.948 3.422 1.00 38.53 175 GLY A N 1
ATOM 1359 C CA . GLY A 1 175 ? 14.891 -3.066 3.764 1.00 38.53 175 GLY A CA 1
ATOM 1360 C C . GLY A 1 175 ? 15.320 -1.934 4.688 1.00 38.53 175 GLY A C 1
ATOM 1361 O O . GLY A 1 175 ? 15.449 -0.797 4.248 1.00 38.53 175 GLY A O 1
ATOM 1362 N N . VAL A 1 176 ? 15.619 -2.250 5.951 1.00 39.19 176 VAL A N 1
ATOM 1363 C CA . VAL A 1 176 ? 16.484 -1.387 6.764 1.00 39.19 176 VAL A CA 1
ATOM 1364 C C . VAL A 1 176 ? 17.792 -1.248 5.990 1.00 39.19 176 VAL A C 1
ATOM 1366 O O . VAL A 1 176 ? 18.398 -2.267 5.644 1.00 39.19 176 VAL A O 1
ATOM 1369 N N . LEU A 1 177 ? 18.224 -0.016 5.708 1.00 39.84 177 LEU A N 1
ATOM 1370 C CA . LEU A 1 177 ? 19.591 0.245 5.272 1.00 39.84 177 LEU A CA 1
ATOM 1371 C C . LEU A 1 177 ? 20.527 -0.442 6.275 1.00 39.84 177 LEU A C 1
ATOM 1373 O O . LEU A 1 177 ? 20.745 0.050 7.380 1.00 39.84 177 LEU A O 1
ATOM 1377 N N . MET A 1 178 ? 21.093 -1.589 5.900 1.00 38.22 178 MET A N 1
ATOM 1378 C CA . MET A 1 178 ? 22.418 -1.928 6.386 1.00 38.22 178 MET A CA 1
ATOM 1379 C C . MET A 1 178 ? 23.283 -0.829 5.788 1.00 38.22 178 MET A C 1
ATOM 1381 O O . MET A 1 178 ? 23.632 -0.902 4.610 1.00 38.22 178 MET A O 1
ATOM 1385 N N . GLU A 1 179 ? 23.506 0.242 6.555 1.00 37.50 179 GLU A N 1
ATOM 1386 C CA . GLU A 1 179 ? 24.557 1.206 6.267 1.00 37.50 179 GLU A CA 1
ATOM 1387 C C . GLU A 1 179 ? 25.769 0.359 5.898 1.00 37.50 179 GLU A C 1
ATOM 1389 O O . GLU A 1 179 ? 26.217 -0.464 6.702 1.00 37.50 179 GLU A O 1
ATOM 1394 N N . ALA A 1 180 ? 26.200 0.448 4.638 1.00 37.72 180 ALA A N 1
ATOM 1395 C CA . ALA A 1 180 ? 27.452 -0.153 4.242 1.00 37.72 180 ALA A CA 1
ATOM 1396 C C . ALA A 1 180 ? 28.473 0.452 5.198 1.00 37.72 180 ALA A C 1
ATOM 1398 O O . ALA A 1 180 ? 28.710 1.659 5.175 1.00 37.72 180 ALA A O 1
ATOM 1399 N N . ASP A 1 181 ? 28.953 -0.369 6.127 1.00 40.25 181 ASP A N 1
ATOM 1400 C CA . ASP A 1 181 ? 30.036 -0.012 7.012 1.00 40.25 181 ASP A CA 1
ATOM 1401 C C . ASP A 1 181 ? 31.208 0.284 6.080 1.00 40.25 181 ASP A C 1
ATOM 1403 O O . ASP A 1 181 ? 31.857 -0.628 5.568 1.00 40.25 181 ASP A O 1
ATOM 1407 N N . ASP A 1 182 ? 31.409 1.569 5.781 1.00 40.16 182 ASP A N 1
ATOM 1408 C CA . ASP A 1 182 ? 32.633 2.123 5.213 1.00 40.16 182 ASP A CA 1
ATOM 1409 C C . ASP A 1 182 ? 33.729 1.973 6.284 1.00 40.16 182 ASP A C 1
ATOM 1411 O O . ASP A 1 182 ? 34.289 2.938 6.813 1.00 40.16 182 ASP A O 1
ATOM 1415 N N . SER A 1 183 ? 34.012 0.724 6.653 1.00 45.00 183 SER A N 1
ATOM 1416 C CA . SER A 1 183 ? 35.171 0.338 7.422 1.00 45.00 183 SER A CA 1
ATOM 1417 C C . SER A 1 183 ? 36.233 -0.210 6.466 1.00 45.00 183 SER A C 1
ATOM 1419 O O . SER A 1 183 ? 36.113 -1.270 5.857 1.00 45.00 183 SER A O 1
ATOM 1421 N N . ASP A 1 184 ? 37.303 0.587 6.396 1.00 40.72 184 ASP A N 1
ATOM 1422 C CA . ASP A 1 184 ? 38.671 0.281 5.969 1.00 40.72 184 ASP A CA 1
ATOM 1423 C C . ASP A 1 184 ? 39.083 0.458 4.493 1.00 40.72 184 ASP A C 1
ATOM 1425 O O . ASP A 1 184 ? 39.111 -0.477 3.696 1.00 40.72 184 ASP A O 1
ATOM 1429 N N . ALA A 1 185 ? 39.628 1.650 4.207 1.00 33.81 185 ALA A N 1
ATOM 1430 C CA . ALA A 1 185 ? 41.005 1.857 3.714 1.00 33.81 185 ALA A CA 1
ATOM 1431 C C . ALA A 1 185 ? 41.343 3.366 3.843 1.00 33.81 185 ALA A C 1
ATOM 1433 O O . ALA A 1 185 ? 40.567 4.206 3.413 1.00 33.81 185 ALA A O 1
ATOM 1434 N N . ASP A 1 186 ? 42.445 3.863 4.403 1.00 34.34 186 ASP A N 1
ATOM 1435 C CA . ASP A 1 186 ? 43.780 3.304 4.539 1.00 34.34 186 ASP A CA 1
ATOM 1436 C C . ASP A 1 186 ? 44.555 4.132 5.587 1.00 34.34 186 ASP A C 1
ATOM 1438 O O . ASP A 1 186 ? 44.606 5.367 5.536 1.00 34.34 186 ASP A O 1
ATOM 1442 N N . ALA A 1 187 ? 45.174 3.450 6.545 1.00 45.84 187 ALA A N 1
ATOM 1443 C CA . ALA A 1 187 ? 46.161 4.030 7.435 1.00 45.84 187 ALA A CA 1
ATOM 1444 C C . ALA A 1 187 ? 47.560 3.715 6.892 1.00 45.84 187 ALA A C 1
ATOM 1446 O O . ALA A 1 187 ? 48.068 2.637 7.175 1.00 45.84 187 ALA A O 1
ATOM 1447 N N . ALA A 1 188 ? 48.219 4.662 6.209 1.00 36.88 188 ALA A N 1
ATOM 1448 C CA . ALA A 1 188 ? 49.684 4.827 6.245 1.00 36.88 188 ALA A CA 1
ATOM 1449 C C . ALA A 1 188 ? 50.199 5.974 5.353 1.00 36.88 188 ALA A C 1
ATOM 1451 O O . ALA A 1 188 ? 50.171 5.876 4.133 1.00 36.88 188 ALA A O 1
ATOM 1452 N N . ALA A 1 189 ? 50.795 7.002 5.974 1.00 37.59 189 ALA A N 1
ATOM 1453 C CA . ALA A 1 189 ? 52.175 7.466 5.712 1.00 37.59 189 ALA A CA 1
ATOM 1454 C C . ALA A 1 189 ? 52.435 8.786 6.473 1.00 37.59 189 ALA A C 1
ATOM 1456 O O . ALA A 1 189 ? 51.914 9.834 6.117 1.00 37.59 189 ALA A O 1
ATOM 1457 N N . ALA A 1 190 ? 53.133 8.710 7.614 1.00 37.34 190 ALA A N 1
ATOM 1458 C CA . ALA A 1 190 ? 54.498 9.238 7.806 1.00 37.34 190 ALA A CA 1
ATOM 1459 C C . ALA A 1 190 ? 54.596 10.776 7.661 1.00 37.34 190 ALA A C 1
ATOM 1461 O O . ALA A 1 190 ? 54.464 11.313 6.574 1.00 37.34 190 ALA A O 1
ATOM 1462 N N . GLY A 1 191 ? 54.811 11.573 8.707 1.00 35.91 191 GLY A N 1
ATOM 1463 C CA . GLY A 1 191 ? 55.877 11.476 9.703 1.00 35.91 191 GLY A CA 1
ATOM 1464 C C . GLY A 1 191 ? 56.769 12.720 9.567 1.00 35.91 191 GLY A C 1
ATOM 1465 O O . GLY A 1 191 ? 57.302 12.968 8.490 1.00 35.91 191 GLY A O 1
ATOM 1466 N N . GLY A 1 192 ? 56.924 13.510 10.634 1.00 31.97 192 GLY A N 1
ATOM 1467 C CA . GLY A 1 192 ? 57.833 14.662 10.636 1.00 31.97 192 GLY A CA 1
ATOM 1468 C C . GLY A 1 192 ? 57.579 15.664 11.761 1.00 31.97 192 GLY A C 1
ATOM 1469 O O . GLY A 1 192 ? 57.013 16.725 11.520 1.00 31.97 192 GLY A O 1
ATOM 1470 N N . ASP A 1 193 ? 58.007 15.315 12.973 1.00 46.44 193 ASP A N 1
ATOM 1471 C CA . ASP A 1 193 ? 58.216 16.242 14.097 1.00 46.44 193 ASP A CA 1
ATOM 1472 C C . ASP A 1 193 ? 59.256 17.325 13.742 1.00 46.44 193 ASP A C 1
ATOM 1474 O O . ASP A 1 193 ? 60.142 17.080 12.914 1.00 46.44 193 ASP A O 1
ATOM 1478 N N . PRO A 1 194 ? 59.247 18.469 14.444 1.00 51.56 194 PRO A N 1
ATOM 1479 C CA . PRO A 1 194 ? 60.518 19.070 14.821 1.00 51.56 194 PRO A CA 1
ATOM 1480 C C . PRO A 1 194 ? 60.638 19.294 16.336 1.00 51.56 194 PRO A C 1
ATOM 1482 O O . PRO A 1 194 ? 60.083 20.246 16.889 1.00 51.56 194 PRO A O 1
ATOM 1485 N N . TRP A 1 195 ? 61.491 18.472 16.955 1.00 41.12 195 TRP A N 1
ATOM 1486 C CA . TRP A 1 195 ? 62.738 18.958 17.560 1.00 41.12 195 TRP A CA 1
ATOM 1487 C C . TRP A 1 195 ? 63.924 18.262 16.895 1.00 41.12 195 TRP A C 1
ATOM 1489 O O . TRP A 1 195 ? 63.843 17.028 16.704 1.00 41.12 195 TRP A O 1
#

Radius of gyration: 24.4 Å; chains: 1; bounding box: 83×71×44 Å

Foldseek 3Di:
DDDDDDDPPDPPPPDPDPPPPPPDPLLCQLVVQLVLLADPVDDAALVNLCPVPADPVCVVVLVPDQLLVNLLVLLVLLVVLLVLLLVLLVPADLPDPADDPSNVVSNVSSVVSNVSSSSSSNNLSNCPVVVVDDSNSNSVSCVVSPRDVPSVVSSQVSNVSSCVSHVDDDDDPPDDPPPPPPPDDDDDDDDDDDD

pLDDT: mean 79.26, std 22.26, range [31.97, 98.44]